Protein AF-A0A2V8X127-F1 (afdb_monomer)

Nearest PDB structures (foldseek):
  2evu-assembly1_A  TM=9.462E-01  e=5.858E-12  Methanothermobacter marburgensis str. Marburg
  4nef-assembly1_D  TM=9.512E-01  e=6.144E-12  Homo sapiens
  8oee-assembly1_D  TM=9.510E-01  e=1.382E-11  Homo sapiens
  3ne2-assembly1_B  TM=9.476E-01  e=2.449E-11  Archaeoglobus fulgidus
  3gd8-assembly1_A  TM=9.384E-01  e=4.553E-11  Homo sapiens

Radius of gyration: 16.06 Å; Cα contacts (8 Å, |Δi|>4): 347; chains: 1; bounding box: 48×32×44 Å

Foldseek 3Di:
DADLVQQLVLLLQLLLLLLQQQLVLQLVLLVCVPVPRPPLLSSLLSNLVSQLVSCLVCCVRHVSQLFLLLLVLCPVVVNDDPVSSVSSVVSSLNSLQVNLLVSCVPGDPVSCLVCLSLAWAADPPADPVVLVVLLVVLLVVLSVLSCLACPDPPNPHVNSSSSSSSVSSSVSSSPNCVGGNRQSGPSSNNNSCVNSVHD

Structure (mmCIF, N/CA/C/O backbone):
data_AF-A0A2V8X127-F1
#
_entry.id   AF-A0A2V8X127-F1
#
loop_
_atom_site.group_PDB
_atom_site.id
_atom_site.type_symbol
_atom_site.label_atom_id
_atom_site.label_alt_id
_atom_site.label_comp_id
_atom_site.label_asym_id
_atom_site.label_entity_id
_atom_site.label_seq_id
_atom_site.pdbx_PDB_ins_code
_atom_site.Cartn_x
_atom_site.Cartn_y
_atom_site.Cartn_z
_atom_site.occupancy
_atom_site.B_iso_or_equiv
_atom_site.auth_seq_id
_atom_site.auth_comp_id
_atom_site.auth_asym_id
_atom_site.auth_atom_id
_atom_site.pdbx_PDB_model_num
ATOM 1 N N . MET A 1 1 ? -25.818 1.882 9.474 1.00 75.25 1 MET A N 1
ATOM 2 C CA . MET A 1 1 ? -24.667 0.954 9.564 1.00 75.25 1 MET A CA 1
ATOM 3 C C . MET A 1 1 ? -24.540 0.225 8.240 1.00 75.25 1 MET A C 1
ATOM 5 O O . MET A 1 1 ? -25.563 -0.212 7.730 1.00 75.25 1 MET A O 1
ATOM 9 N N . TYR A 1 2 ? -23.330 0.127 7.687 1.00 93.94 2 TYR A N 1
ATOM 10 C CA . TYR A 1 2 ? -23.064 -0.619 6.453 1.00 93.94 2 TYR A CA 1
ATOM 11 C C . TYR A 1 2 ? -23.003 -2.127 6.722 1.00 93.94 2 TYR A C 1
ATOM 13 O O . TYR A 1 2 ? -22.483 -2.549 7.760 1.00 93.94 2 TYR A O 1
ATOM 21 N N . ASN A 1 3 ? -23.531 -2.931 5.800 1.00 96.56 3 ASN A N 1
ATOM 22 C CA . ASN A 1 3 ? -23.489 -4.391 5.887 1.00 96.56 3 ASN A CA 1
ATOM 23 C C . ASN A 1 3 ? -22.110 -4.948 5.481 1.00 96.56 3 ASN A C 1
ATOM 25 O O . ASN A 1 3 ? -21.271 -4.231 4.933 1.00 96.56 3 ASN A O 1
ATOM 29 N N . THR A 1 4 ? -21.867 -6.234 5.747 1.00 96.94 4 THR A N 1
ATOM 30 C CA . THR A 1 4 ? -20.580 -6.884 5.455 1.00 96.94 4 THR A CA 1
ATOM 31 C C . THR A 1 4 ? -20.202 -6.774 3.979 1.00 96.94 4 THR A C 1
ATOM 33 O O . THR A 1 4 ? -19.086 -6.374 3.675 1.00 96.94 4 THR A O 1
ATOM 36 N N . SER A 1 5 ? -21.125 -7.025 3.048 1.00 97.88 5 SER A N 1
ATOM 37 C CA . SER A 1 5 ? -20.845 -6.933 1.608 1.00 97.88 5 SER A CA 1
ATOM 38 C C . SER A 1 5 ? -20.377 -5.537 1.186 1.00 97.88 5 SER A C 1
ATOM 40 O O . SER A 1 5 ? -19.408 -5.419 0.443 1.00 97.88 5 SER A O 1
ATOM 42 N N . GLN A 1 6 ? -21.009 -4.477 1.699 1.00 98.31 6 GLN A N 1
ATOM 43 C CA . GLN A 1 6 ? -20.602 -3.093 1.431 1.00 98.31 6 GLN A CA 1
ATOM 44 C C . GLN A 1 6 ? -19.179 -2.815 1.928 1.00 98.31 6 GLN A C 1
ATOM 46 O O . GLN A 1 6 ? -18.392 -2.188 1.222 1.00 98.31 6 GLN A O 1
ATOM 51 N N . LYS A 1 7 ? -18.828 -3.323 3.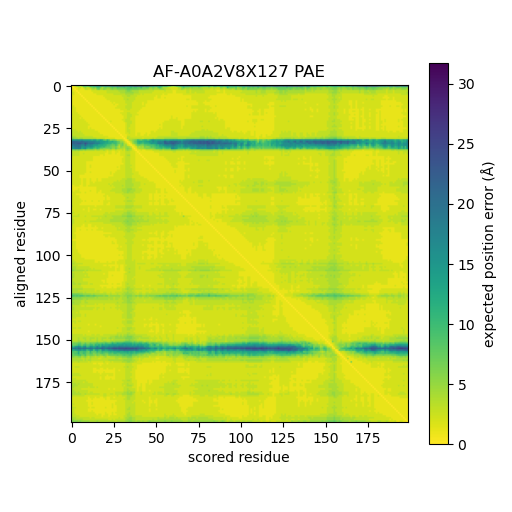115 1.00 98.44 7 LYS A N 1
ATOM 52 C CA . LYS A 1 7 ? -17.477 -3.193 3.673 1.00 98.44 7 LYS A CA 1
ATOM 53 C C . LYS A 1 7 ? -16.434 -3.924 2.829 1.00 98.44 7 LYS A C 1
ATOM 55 O O . LYS A 1 7 ? -15.389 -3.356 2.539 1.00 98.44 7 LYS A O 1
ATOM 60 N N . LEU A 1 8 ? -16.730 -5.150 2.396 1.00 98.81 8 LEU A N 1
ATOM 61 C CA . LEU A 1 8 ? -15.811 -5.942 1.574 1.00 98.81 8 LEU A CA 1
ATOM 62 C C . LEU A 1 8 ? -15.594 -5.328 0.190 1.00 98.81 8 LEU A C 1
ATOM 64 O O . LEU A 1 8 ? -14.468 -5.320 -0.294 1.00 98.81 8 LEU A O 1
ATOM 68 N N . ILE A 1 9 ? -16.636 -4.758 -0.423 1.00 98.75 9 ILE A N 1
ATOM 69 C CA . ILE A 1 9 ? -16.497 -4.014 -1.684 1.00 98.75 9 ILE A CA 1
ATOM 70 C C . ILE A 1 9 ? -15.612 -2.780 -1.483 1.00 98.75 9 ILE A C 1
ATOM 72 O O . ILE A 1 9 ? -14.749 -2.513 -2.314 1.00 98.75 9 ILE A O 1
ATOM 76 N N . ALA A 1 10 ? -15.786 -2.043 -0.383 1.00 98.69 10 ALA A N 1
ATOM 77 C CA . ALA A 1 10 ? -14.926 -0.905 -0.074 1.00 98.69 10 ALA A CA 1
ATOM 78 C C . ALA A 1 10 ? -13.457 -1.329 0.093 1.00 98.69 10 ALA A C 1
ATOM 80 O O . ALA A 1 10 ? -12.587 -0.715 -0.522 1.00 98.69 10 ALA A O 1
ATOM 81 N N . GLU A 1 11 ? -13.182 -2.402 0.843 1.00 98.81 11 GLU A N 1
ATOM 82 C CA . GLU A 1 11 ? -11.827 -2.947 1.008 1.00 98.81 11 GLU A CA 1
ATOM 83 C C . GLU A 1 11 ? -11.205 -3.403 -0.316 1.00 98.81 11 GLU A C 1
ATOM 85 O O . GLU A 1 11 ? -10.065 -3.050 -0.615 1.00 98.81 11 GLU A O 1
ATOM 90 N N . PHE A 1 12 ? -11.978 -4.115 -1.141 1.00 98.88 12 PHE A N 1
ATOM 91 C CA . PHE A 1 12 ? -11.573 -4.509 -2.488 1.00 98.88 12 PHE A CA 1
ATOM 92 C C . PHE A 1 12 ? -11.200 -3.289 -3.339 1.00 98.88 12 PHE A C 1
ATOM 94 O O . PHE A 1 12 ? -10.116 -3.261 -3.917 1.00 98.88 12 PHE A O 1
ATOM 101 N N . LEU A 1 13 ? -12.064 -2.268 -3.401 1.00 98.88 13 LEU A N 1
ATOM 102 C CA . LEU A 1 13 ? -11.852 -1.088 -4.245 1.00 98.88 13 LEU A CA 1
ATOM 103 C C . LEU A 1 13 ? -10.661 -0.246 -3.781 1.00 98.88 13 LEU A C 1
ATOM 105 O O . LEU A 1 13 ? -9.910 0.254 -4.616 1.00 98.88 13 LEU A O 1
ATOM 109 N N . GLY A 1 14 ? -10.463 -0.092 -2.471 1.00 98.81 14 GLY A N 1
ATOM 110 C CA . GLY A 1 14 ? -9.320 0.653 -1.949 1.00 98.81 14 GLY A CA 1
ATOM 111 C C . GLY A 1 14 ? -7.989 -0.049 -2.214 1.00 98.81 14 GLY A C 1
ATOM 112 O O . GLY A 1 14 ? -7.038 0.598 -2.654 1.00 98.81 14 GLY A O 1
ATOM 113 N N . THR A 1 15 ? -7.917 -1.374 -2.044 1.00 98.88 15 THR A N 1
ATOM 114 C CA . THR A 1 15 ? -6.698 -2.122 -2.388 1.00 98.88 15 THR A CA 1
ATOM 115 C C . THR A 1 15 ? -6.486 -2.223 -3.899 1.00 98.88 15 THR A C 1
ATOM 117 O O . THR A 1 15 ? -5.351 -2.109 -4.362 1.00 98.88 15 THR A O 1
ATOM 120 N N . PHE A 1 16 ? -7.558 -2.358 -4.684 1.00 98.88 16 PHE A N 1
ATOM 121 C CA . PHE A 1 16 ? -7.493 -2.275 -6.143 1.00 98.88 16 PHE A CA 1
ATOM 122 C C . PHE A 1 16 ? -6.873 -0.945 -6.582 1.00 98.88 16 PHE A C 1
ATOM 124 O O . PHE A 1 16 ? -5.929 -0.938 -7.365 1.00 98.88 16 PHE A O 1
ATOM 131 N N . ALA A 1 17 ? -7.355 0.178 -6.042 1.00 98.88 17 ALA A N 1
ATOM 132 C CA . ALA A 1 17 ? -6.840 1.505 -6.362 1.00 98.88 17 ALA A CA 1
ATOM 133 C C . ALA A 1 17 ? -5.365 1.670 -5.962 1.00 98.88 17 ALA A C 1
ATOM 135 O O . ALA A 1 17 ? -4.589 2.218 -6.743 1.00 98.88 17 ALA A O 1
ATOM 136 N N . LEU A 1 18 ? -4.960 1.159 -4.791 1.00 98.69 18 LEU A N 1
ATOM 137 C CA . LEU A 1 18 ? -3.555 1.154 -4.372 1.00 98.69 18 LEU A CA 1
ATOM 138 C C . LEU A 1 18 ? -2.658 0.493 -5.424 1.00 98.69 18 LEU A C 1
ATOM 140 O O . LEU A 1 18 ? -1.640 1.070 -5.795 1.00 98.69 18 LEU A O 1
ATOM 144 N N . ILE A 1 19 ? -3.025 -0.692 -5.914 1.00 98.88 19 ILE A N 1
ATOM 145 C CA . ILE A 1 19 ? -2.229 -1.385 -6.933 1.00 98.88 19 ILE A CA 1
ATOM 146 C C . ILE A 1 19 ? -2.328 -0.679 -8.282 1.00 98.88 19 ILE A C 1
ATOM 148 O O . ILE A 1 19 ? -1.305 -0.419 -8.908 1.00 98.88 19 ILE A O 1
ATOM 152 N N . PHE A 1 20 ? -3.538 -0.343 -8.724 1.00 98.88 20 PHE A N 1
ATOM 153 C CA . PHE A 1 20 ? -3.766 0.235 -10.043 1.00 98.88 20 PHE A CA 1
ATOM 154 C C . PHE A 1 20 ? -3.010 1.556 -10.225 1.00 98.88 20 PHE A C 1
ATOM 156 O O . PHE A 1 20 ? -2.305 1.724 -11.214 1.00 98.88 20 PHE A O 1
ATOM 163 N N . PHE A 1 21 ? -3.101 2.473 -9.259 1.00 98.75 21 PHE A N 1
ATOM 164 C CA . PHE A 1 21 ? -2.397 3.754 -9.328 1.00 98.75 21 PHE A CA 1
ATOM 165 C C . PHE A 1 21 ? -0.944 3.647 -8.865 1.00 98.75 21 PHE A C 1
ATOM 167 O O . PHE A 1 21 ? -0.059 4.217 -9.497 1.00 98.75 21 PHE A O 1
ATOM 174 N N . GLY A 1 22 ? -0.677 2.903 -7.791 1.00 98.50 22 GLY A N 1
ATOM 175 C CA . GLY A 1 22 ? 0.663 2.741 -7.240 1.00 98.50 22 GLY A CA 1
ATOM 176 C C . GLY A 1 22 ? 1.584 1.945 -8.162 1.00 98.50 22 GLY A C 1
ATOM 177 O O . GLY A 1 22 ? 2.517 2.500 -8.741 1.00 98.50 22 GLY A O 1
ATOM 178 N N . ALA A 1 23 ? 1.307 0.656 -8.350 1.00 98.38 23 ALA A N 1
ATOM 179 C CA . ALA A 1 23 ? 2.116 -0.204 -9.213 1.00 98.38 23 ALA A CA 1
ATOM 180 C C . ALA A 1 23 ? 2.021 0.211 -10.694 1.00 98.38 23 ALA A C 1
ATOM 182 O O . ALA A 1 23 ? 3.011 0.154 -11.426 1.00 98.38 23 ALA A O 1
ATOM 183 N N . GLY A 1 24 ? 0.859 0.722 -11.119 1.00 98.44 24 GLY A N 1
ATOM 184 C CA . GLY A 1 24 ? 0.700 1.314 -12.447 1.00 98.44 24 GLY A CA 1
ATOM 185 C C . GLY A 1 24 ? 1.606 2.525 -12.675 1.00 98.44 24 GLY A C 1
ATOM 186 O O . GLY A 1 24 ? 2.150 2.653 -13.768 1.00 98.44 24 GLY A O 1
ATOM 187 N N . SER A 1 25 ? 1.855 3.364 -11.658 1.00 98.00 25 SER A N 1
ATOM 188 C CA . SER A 1 25 ? 2.809 4.478 -11.785 1.00 98.00 25 SER A CA 1
ATOM 189 C C . SER A 1 25 ? 4.241 3.998 -12.023 1.00 98.00 25 SER A C 1
ATOM 191 O O . SER A 1 25 ? 4.940 4.594 -12.831 1.00 98.00 25 SER A O 1
ATOM 193 N N . ILE A 1 26 ? 4.660 2.883 -11.416 1.00 97.88 26 ILE A N 1
ATOM 194 C CA . ILE A 1 26 ? 5.984 2.287 -11.662 1.00 97.88 26 ILE A CA 1
ATOM 195 C C . ILE A 1 26 ? 6.092 1.838 -13.125 1.00 97.88 26 ILE A C 1
ATOM 197 O O . ILE A 1 26 ? 7.068 2.143 -13.807 1.00 97.88 26 ILE A O 1
ATOM 201 N N . CYS A 1 27 ? 5.061 1.161 -13.637 1.00 97.69 27 CYS A N 1
ATOM 202 C CA . CYS A 1 27 ? 5.029 0.741 -15.037 1.00 97.69 27 CYS A CA 1
ATOM 203 C C . CYS A 1 27 ? 4.986 1.941 -15.998 1.00 97.69 27 CYS A C 1
ATOM 205 O O . CYS A 1 27 ? 5.617 1.914 -17.050 1.00 97.69 27 CYS A O 1
ATOM 207 N N . ALA A 1 28 ? 4.257 3.001 -15.647 1.00 96.88 28 ALA A N 1
ATOM 208 C CA . ALA A 1 28 ? 4.180 4.215 -16.451 1.00 96.88 28 ALA A CA 1
ATOM 209 C C . ALA A 1 28 ? 5.517 4.977 -16.477 1.00 96.88 28 ALA A C 1
ATOM 211 O O . ALA A 1 28 ? 5.920 5.441 -17.539 1.00 96.88 28 ALA A O 1
ATOM 212 N N . ASP A 1 29 ? 6.227 5.062 -15.347 1.00 96.06 29 ASP A N 1
ATOM 213 C CA . ASP A 1 29 ? 7.575 5.644 -15.282 1.00 96.06 29 ASP A CA 1
ATOM 214 C C . ASP A 1 29 ? 8.551 4.855 -16.170 1.00 96.06 29 ASP A C 1
ATOM 216 O O . ASP A 1 29 ? 9.291 5.440 -16.963 1.00 96.06 29 ASP A O 1
ATOM 220 N N . GLN A 1 30 ? 8.463 3.518 -16.133 1.00 95.69 30 GLN A N 1
ATOM 221 C CA . GLN A 1 30 ? 9.243 2.634 -17.000 1.00 95.69 30 GLN A CA 1
ATOM 222 C C . GLN A 1 30 ? 8.918 2.824 -18.488 1.00 95.69 30 GLN A C 1
ATOM 224 O O . GLN A 1 30 ? 9.831 2.843 -19.312 1.00 95.69 30 GLN A O 1
ATOM 229 N N . TYR A 1 31 ? 7.640 2.981 -18.848 1.00 95.19 31 TYR A N 1
ATOM 230 C CA . TYR A 1 31 ? 7.210 3.218 -20.233 1.00 95.19 31 TYR A CA 1
ATOM 231 C C . TYR A 1 31 ? 7.806 4.503 -20.815 1.00 95.19 31 TYR A C 1
ATOM 233 O O . TYR A 1 31 ? 8.097 4.578 -22.007 1.00 95.19 31 TYR A O 1
ATOM 241 N N . LEU A 1 32 ? 8.013 5.521 -19.977 1.00 93.44 32 LEU A N 1
ATOM 242 C CA . LEU A 1 32 ? 8.631 6.772 -20.401 1.00 93.44 32 LEU A CA 1
ATOM 243 C C . LEU A 1 32 ? 10.137 6.630 -20.671 1.00 93.44 32 LEU A C 1
ATOM 245 O O . LEU A 1 32 ? 10.720 7.550 -21.237 1.00 93.44 32 LEU A O 1
ATOM 249 N N . HIS A 1 33 ? 10.782 5.512 -20.310 1.00 80.06 33 HIS A N 1
ATOM 250 C CA . HIS A 1 33 ? 12.199 5.225 -20.589 1.00 80.06 33 HIS A CA 1
ATOM 251 C C . HIS A 1 33 ? 13.161 6.381 -20.231 1.00 80.06 33 HIS A C 1
ATOM 253 O O . HIS A 1 33 ? 14.132 6.648 -20.938 1.00 80.06 33 HIS A O 1
ATOM 259 N N . GLY A 1 34 ? 12.883 7.113 -19.147 1.00 69.00 34 GLY A N 1
ATOM 260 C CA . GLY A 1 34 ? 13.684 8.270 -18.729 1.00 69.00 34 GLY A CA 1
ATOM 261 C C . GLY A 1 34 ? 13.461 9.554 -19.544 1.00 69.00 34 GLY A C 1
ATOM 262 O O . GLY A 1 34 ? 14.030 10.592 -19.205 1.00 69.00 34 GLY A O 1
ATOM 263 N N . ALA A 1 35 ? 12.595 9.542 -20.561 1.00 77.25 35 ALA A N 1
ATOM 264 C CA . ALA A 1 35 ? 12.157 10.732 -21.287 1.00 77.25 35 ALA A CA 1
ATOM 265 C C . ALA A 1 35 ? 11.123 11.527 -20.465 1.00 77.25 35 ALA A C 1
ATOM 267 O O . ALA A 1 35 ? 9.939 11.574 -20.789 1.00 77.25 35 ALA A O 1
ATOM 268 N N . GLY A 1 36 ? 11.575 12.152 -19.373 1.00 74.50 36 GLY A N 1
ATOM 269 C CA . GLY A 1 36 ? 10.715 12.966 -18.504 1.00 74.50 36 GLY A CA 1
ATOM 270 C C . GLY A 1 36 ? 9.853 12.156 -17.532 1.00 74.50 36 GLY A C 1
ATOM 271 O O . GLY A 1 36 ? 8.735 12.565 -17.226 1.00 74.50 36 GLY A O 1
ATOM 272 N N . GLY A 1 37 ? 10.370 11.017 -17.057 1.00 81.38 37 GLY A N 1
ATOM 273 C CA . GLY A 1 37 ? 9.763 10.248 -15.968 1.00 81.38 37 GLY A CA 1
ATOM 274 C C . GLY A 1 37 ? 9.611 11.068 -14.683 1.00 81.38 37 GLY A C 1
ATOM 275 O O . GLY A 1 37 ? 10.221 12.124 -14.500 1.00 81.38 37 GLY A O 1
ATOM 276 N N . PHE A 1 38 ? 8.779 10.574 -13.779 1.00 87.44 38 PHE A N 1
ATOM 277 C CA . PHE A 1 38 ? 8.462 11.215 -12.504 1.00 87.44 38 PHE A CA 1
ATOM 278 C C . PHE A 1 38 ? 9.241 10.610 -11.323 1.00 87.44 38 PHE A C 1
ATOM 280 O O . PHE A 1 38 ? 9.263 11.201 -10.236 1.00 87.44 38 PHE A O 1
ATOM 287 N N . GLY A 1 39 ? 9.927 9.482 -11.539 1.00 93.69 39 GLY A N 1
ATOM 288 C CA . GLY A 1 39 ? 10.876 8.876 -10.608 1.00 93.69 39 GLY A CA 1
ATOM 289 C C . GLY A 1 39 ? 10.278 8.522 -9.243 1.00 93.69 39 GLY A C 1
ATOM 290 O O . GLY A 1 39 ? 9.060 8.459 -9.054 1.00 93.69 39 GLY A O 1
ATOM 291 N N . LEU A 1 40 ? 11.153 8.317 -8.251 1.00 96.31 40 LEU A N 1
ATOM 292 C CA . LEU A 1 40 ? 10.749 7.862 -6.914 1.00 96.31 40 LEU A CA 1
ATOM 293 C C . LEU A 1 40 ? 9.725 8.794 -6.246 1.00 96.31 40 LEU A C 1
ATOM 295 O O . LEU A 1 40 ? 8.801 8.315 -5.594 1.00 96.31 40 LEU A O 1
ATOM 299 N N . LEU A 1 41 ? 9.860 10.113 -6.423 1.00 97.06 41 LEU A N 1
ATOM 300 C CA . LEU A 1 41 ? 8.932 11.081 -5.836 1.00 97.06 41 LEU A CA 1
ATOM 301 C C . LEU A 1 41 ? 7.518 10.923 -6.402 1.00 97.06 41 LEU A C 1
ATOM 303 O O . LEU A 1 41 ? 6.557 10.876 -5.634 1.00 97.06 41 LEU A O 1
ATOM 307 N N . GLY A 1 42 ? 7.379 10.815 -7.726 1.00 97.38 42 GLY A N 1
ATOM 308 C CA . GLY A 1 42 ? 6.075 10.609 -8.350 1.00 97.38 42 GLY A CA 1
ATOM 309 C C . GLY A 1 42 ? 5.457 9.263 -7.992 1.00 97.38 42 GLY A C 1
ATOM 310 O O . GLY A 1 42 ? 4.272 9.212 -7.671 1.00 97.38 42 GLY A O 1
ATOM 311 N N . ILE A 1 43 ? 6.262 8.197 -7.957 1.00 98.00 43 ILE A N 1
ATOM 312 C CA . ILE A 1 43 ? 5.817 6.857 -7.545 1.00 98.00 43 ILE A CA 1
ATOM 313 C C . ILE A 1 43 ? 5.316 6.873 -6.094 1.00 98.00 43 ILE A C 1
ATOM 315 O O . ILE A 1 43 ? 4.240 6.344 -5.798 1.00 98.00 43 ILE A O 1
ATOM 319 N N . ALA A 1 44 ? 6.062 7.506 -5.185 1.00 98.56 44 ALA A N 1
ATOM 320 C CA . ALA A 1 44 ? 5.675 7.632 -3.784 1.00 98.56 44 ALA A CA 1
ATOM 321 C C . ALA A 1 44 ? 4.373 8.431 -3.627 1.00 98.56 44 ALA A C 1
ATOM 323 O O . ALA A 1 44 ? 3.472 8.016 -2.894 1.00 98.56 44 ALA A O 1
ATOM 324 N N . LEU A 1 45 ? 4.242 9.550 -4.349 1.00 98.50 45 LEU A N 1
ATOM 325 C CA . LEU A 1 45 ? 3.025 10.359 -4.356 1.00 98.50 45 LEU A CA 1
ATOM 326 C C . LEU A 1 45 ? 1.830 9.595 -4.929 1.00 98.50 45 LEU A C 1
ATOM 328 O O . LEU A 1 45 ? 0.750 9.682 -4.355 1.00 98.50 45 LEU A O 1
ATOM 332 N N . ALA A 1 46 ? 1.998 8.820 -6.002 1.00 98.50 46 ALA A N 1
ATOM 333 C CA . ALA A 1 46 ? 0.915 8.037 -6.594 1.00 98.50 46 ALA A CA 1
ATOM 334 C C . ALA A 1 46 ? 0.324 7.029 -5.594 1.00 98.50 46 ALA A C 1
ATOM 336 O O . ALA A 1 46 ? -0.893 6.975 -5.418 1.00 98.50 46 ALA A O 1
ATOM 337 N N . HIS A 1 47 ? 1.175 6.291 -4.875 1.00 98.69 47 HIS A N 1
ATOM 338 C CA . HIS A 1 47 ? 0.732 5.352 -3.840 1.00 98.69 47 HIS A CA 1
ATOM 339 C C . HIS A 1 47 ? 0.058 6.063 -2.660 1.00 98.69 47 HIS A C 1
ATOM 341 O O . HIS A 1 47 ? -1.018 5.656 -2.213 1.00 98.69 47 HIS A O 1
ATOM 347 N N . GLY A 1 48 ? 0.679 7.133 -2.155 1.00 98.56 48 GLY A N 1
ATOM 348 C CA . GLY A 1 48 ? 0.151 7.870 -1.014 1.00 98.56 48 GLY A CA 1
ATOM 349 C C . GLY A 1 48 ? -1.169 8.572 -1.317 1.00 98.56 48 GLY A C 1
ATOM 350 O O . GLY A 1 48 ? -2.110 8.478 -0.531 1.00 98.56 48 GLY A O 1
ATOM 351 N N . LEU A 1 49 ? -1.287 9.223 -2.478 1.00 98.56 49 LEU A N 1
ATOM 352 C CA . LEU A 1 49 ? -2.525 9.868 -2.915 1.00 98.56 49 LEU A CA 1
ATOM 353 C C . LEU A 1 49 ? -3.632 8.847 -3.175 1.00 98.56 49 LEU A C 1
ATOM 355 O O . LEU A 1 49 ? -4.763 9.096 -2.766 1.00 98.56 49 LEU A O 1
ATOM 359 N N . ALA A 1 50 ? -3.324 7.692 -3.776 1.00 98.62 50 ALA A N 1
ATOM 360 C CA . ALA A 1 50 ? -4.309 6.629 -3.969 1.00 98.62 50 ALA A CA 1
ATOM 361 C C . ALA A 1 50 ? -4.930 6.199 -2.634 1.00 98.62 50 ALA A C 1
ATOM 363 O O . ALA A 1 50 ? -6.152 6.187 -2.496 1.00 98.62 50 ALA A O 1
ATOM 364 N N . ILE A 1 51 ? -4.109 5.929 -1.615 1.00 98.50 51 ILE A N 1
ATOM 365 C CA . ILE A 1 51 ? -4.623 5.572 -0.288 1.00 98.50 51 ILE A CA 1
ATOM 366 C C . ILE A 1 51 ? -5.331 6.743 0.376 1.00 98.50 51 ILE A C 1
ATOM 368 O O . ILE A 1 51 ? -6.424 6.557 0.906 1.00 98.50 51 ILE A O 1
ATOM 372 N N . GLY A 1 52 ? -4.762 7.947 0.326 1.00 98.06 52 GLY A N 1
ATOM 373 C CA . GLY A 1 52 ? -5.369 9.103 0.972 1.00 98.06 52 GLY A CA 1
ATOM 374 C C . GLY A 1 52 ? -6.765 9.403 0.435 1.00 98.06 52 GLY A C 1
ATOM 375 O O . GLY A 1 52 ? -7.708 9.543 1.215 1.00 98.06 52 GLY A O 1
ATOM 376 N N . ILE A 1 53 ? -6.918 9.391 -0.890 1.00 98.31 53 ILE A N 1
ATOM 377 C CA . ILE A 1 53 ? -8.203 9.575 -1.569 1.00 98.31 53 ILE A CA 1
ATOM 378 C C . ILE A 1 53 ? -9.162 8.436 -1.220 1.00 98.31 53 ILE A C 1
ATOM 380 O O . ILE A 1 53 ? -10.305 8.702 -0.850 1.00 98.31 53 ILE A O 1
ATOM 384 N N . MET A 1 54 ? -8.721 7.176 -1.287 1.00 98.38 54 MET A N 1
ATOM 385 C CA . MET A 1 54 ? -9.610 6.040 -1.030 1.00 98.38 54 MET A CA 1
ATOM 386 C C . MET A 1 54 ? -10.047 5.939 0.430 1.00 98.38 54 MET A C 1
ATOM 388 O O . MET A 1 54 ? -11.190 5.567 0.690 1.00 98.38 54 MET A O 1
ATOM 392 N N . VAL A 1 55 ? -9.196 6.303 1.391 1.00 97.62 55 VAL A N 1
ATOM 393 C CA . VAL A 1 55 ? -9.584 6.357 2.808 1.00 97.62 55 VAL A CA 1
ATOM 394 C C . VAL A 1 55 ? -10.584 7.489 3.030 1.00 97.62 55 VAL A C 1
ATOM 396 O O . VAL A 1 55 ? -11.605 7.274 3.681 1.00 97.62 55 VAL A O 1
ATOM 399 N N . SER A 1 56 ? -10.366 8.663 2.434 1.00 95.88 56 SER A N 1
ATOM 400 C CA . SER A 1 56 ? -11.334 9.764 2.489 1.00 95.88 56 SER A CA 1
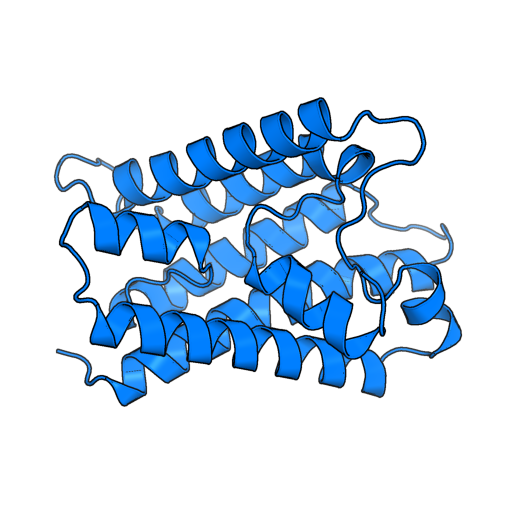ATOM 401 C C . SER A 1 56 ? -12.673 9.411 1.828 1.00 95.88 56 SER A C 1
ATOM 403 O O . SER A 1 56 ? -13.724 9.793 2.340 1.00 95.88 56 SER A O 1
ATOM 405 N N . ALA A 1 57 ? -12.658 8.653 0.729 1.00 96.25 57 ALA A N 1
ATOM 406 C CA . ALA A 1 57 ? -13.862 8.267 -0.001 1.00 96.25 57 ALA A CA 1
ATOM 407 C C . ALA A 1 57 ? -14.630 7.120 0.675 1.00 96.25 57 ALA A C 1
ATOM 409 O O . ALA A 1 57 ? -15.847 7.191 0.817 1.00 96.25 57 ALA A O 1
ATOM 410 N N . MET A 1 58 ? -13.933 6.069 1.113 1.00 96.75 58 MET A N 1
ATOM 411 C CA . MET A 1 58 ? -14.542 4.786 1.491 1.00 96.75 58 MET A CA 1
ATOM 412 C C . MET A 1 58 ? -14.294 4.391 2.953 1.00 96.75 58 MET A C 1
ATOM 414 O O . MET A 1 58 ? -14.914 3.451 3.449 1.00 96.75 58 MET A O 1
ATOM 418 N N . GLY A 1 59 ? -13.442 5.116 3.684 1.00 95.06 59 GLY A N 1
ATOM 419 C CA . GLY A 1 59 ? -13.107 4.806 5.078 1.00 95.06 59 GLY A CA 1
ATOM 420 C C . GLY A 1 59 ? -14.316 4.832 6.014 1.00 95.06 59 GLY A C 1
ATOM 421 O O . GLY A 1 59 ? -14.410 4.023 6.931 1.00 95.06 59 GLY A O 1
ATOM 422 N N . HIS A 1 60 ? -15.309 5.677 5.734 1.00 94.56 60 HIS A N 1
ATOM 423 C CA . HIS A 1 60 ? -16.563 5.714 6.490 1.00 94.56 60 HIS A CA 1
ATOM 424 C C . HIS A 1 60 ? -17.454 4.466 6.281 1.00 94.56 60 HIS A C 1
ATOM 426 O O . HIS A 1 60 ? -18.402 4.265 7.041 1.00 94.56 60 HIS A O 1
ATOM 432 N N . ILE A 1 61 ? -17.161 3.632 5.271 1.00 97.56 61 ILE A N 1
ATOM 433 C CA . ILE A 1 61 ? -17.881 2.388 4.961 1.00 97.56 61 ILE A CA 1
ATOM 434 C C . ILE A 1 61 ? -17.252 1.202 5.699 1.00 97.56 61 ILE A C 1
ATOM 436 O O . ILE A 1 61 ? -17.937 0.542 6.484 1.00 97.56 61 ILE A O 1
ATOM 440 N N . SER A 1 62 ? -15.961 0.933 5.460 1.00 97.25 62 SER A N 1
ATOM 441 C CA . SER A 1 62 ? -15.248 -0.252 5.974 1.00 97.25 62 SER A CA 1
ATOM 442 C C . SER A 1 62 ? -14.256 0.023 7.106 1.00 97.25 62 SER A C 1
ATOM 444 O O . SER A 1 62 ? -13.785 -0.921 7.733 1.00 97.25 62 SER A O 1
ATOM 446 N N . GLY A 1 63 ? -13.919 1.280 7.378 1.00 95.44 63 GLY A N 1
ATOM 447 C CA . GLY A 1 63 ? -12.720 1.652 8.138 1.00 95.44 63 GLY A CA 1
ATOM 448 C C . GLY A 1 63 ? -11.502 1.912 7.245 1.00 95.44 63 GLY A C 1
ATOM 449 O O . GLY A 1 63 ? -10.530 2.490 7.718 1.00 95.44 63 GLY A O 1
ATOM 450 N N . GLY A 1 64 ? -11.572 1.550 5.958 1.00 97.31 64 GLY A N 1
ATOM 451 C CA . GLY A 1 64 ? -10.568 1.874 4.945 1.00 97.31 64 GLY A CA 1
ATOM 452 C C . GLY A 1 64 ? -9.192 1.287 5.240 1.00 97.31 64 GLY A C 1
ATOM 453 O O . GLY A 1 64 ? -8.205 2.017 5.221 1.00 97.31 64 GLY A O 1
ATOM 454 N N . HIS A 1 65 ? -9.120 -0.007 5.567 1.00 98.56 65 HIS A N 1
ATOM 455 C CA . HIS A 1 65 ? -7.846 -0.619 5.941 1.00 98.56 65 HIS A CA 1
ATOM 456 C C . HIS A 1 65 ? -6.945 -0.780 4.719 1.00 98.56 65 HIS A C 1
ATOM 458 O O . HIS A 1 65 ? -5.770 -0.424 4.777 1.00 98.56 65 HIS A O 1
ATOM 464 N N . PHE A 1 66 ? -7.490 -1.352 3.640 1.00 98.75 66 PHE A N 1
ATOM 465 C CA . PHE A 1 66 ? -6.849 -1.594 2.337 1.00 98.75 66 PHE A CA 1
ATOM 466 C C . PHE A 1 66 ? -5.496 -2.319 2.403 1.00 98.75 66 PHE A C 1
ATOM 468 O O . PHE A 1 66 ? -4.743 -2.364 1.425 1.00 98.75 66 PHE A O 1
ATOM 475 N N . ASN A 1 67 ? -5.180 -2.879 3.568 1.00 98.81 67 ASN A N 1
ATOM 476 C CA . ASN A 1 67 ? -3.872 -3.361 3.956 1.00 98.81 67 ASN A CA 1
ATOM 477 C C . ASN A 1 67 ? -4.041 -4.451 5.028 1.00 98.81 67 ASN A C 1
ATOM 479 O O . ASN A 1 67 ? -4.564 -4.171 6.120 1.00 98.81 67 ASN A O 1
ATOM 483 N N . PRO A 1 68 ? -3.555 -5.679 4.772 1.00 98.81 68 PRO A N 1
ATOM 484 C CA . PRO A 1 68 ? -3.583 -6.744 5.760 1.00 98.81 68 PRO A CA 1
ATOM 485 C C . PRO A 1 68 ? -2.865 -6.401 7.071 1.00 98.81 68 PRO A C 1
ATOM 487 O O . PRO A 1 68 ? -3.350 -6.789 8.136 1.00 98.81 68 PRO A O 1
ATOM 490 N N . ALA A 1 69 ? -1.777 -5.622 7.019 1.00 98.62 69 ALA A N 1
ATOM 491 C CA . ALA A 1 69 ? -1.031 -5.178 8.196 1.00 98.62 69 ALA A CA 1
ATOM 492 C C . ALA A 1 69 ? -1.821 -4.168 9.048 1.00 98.62 69 ALA A C 1
ATOM 494 O O . ALA A 1 69 ? -1.830 -4.252 10.273 1.00 98.62 69 ALA A O 1
ATOM 495 N N . VAL A 1 70 ? -2.566 -3.253 8.421 1.00 98.69 70 VAL A N 1
ATOM 496 C CA . VAL A 1 70 ? -3.483 -2.361 9.155 1.00 98.69 70 VAL A CA 1
ATOM 497 C C . VAL A 1 70 ? -4.620 -3.175 9.771 1.00 98.69 70 VAL A C 1
ATOM 499 O O . VAL A 1 70 ? -4.946 -3.002 10.944 1.00 98.69 70 VAL A O 1
ATOM 502 N N . THR A 1 71 ? -5.166 -4.132 9.018 1.00 98.75 71 THR A N 1
ATOM 503 C CA . THR A 1 71 ? -6.254 -5.006 9.483 1.00 98.75 71 THR A CA 1
ATOM 504 C C . THR A 1 71 ? -5.850 -5.824 10.709 1.00 98.75 71 THR A C 1
ATOM 506 O O . THR A 1 71 ? -6.641 -5.927 11.650 1.00 98.75 71 THR A O 1
ATOM 509 N N . ILE A 1 72 ? -4.608 -6.326 10.769 1.00 98.38 72 ILE A N 1
ATOM 510 C CA . ILE A 1 72 ? -4.120 -7.014 11.971 1.00 98.38 72 ILE A CA 1
ATOM 511 C C . ILE A 1 72 ? -4.088 -6.080 13.186 1.00 98.38 72 ILE A C 1
ATOM 513 O O . ILE A 1 72 ? -4.446 -6.508 14.279 1.00 98.38 72 ILE A O 1
ATOM 517 N N . GLY A 1 73 ? -3.762 -4.794 13.000 1.00 98.12 73 GLY A N 1
ATOM 518 C CA . GLY A 1 73 ? -3.759 -3.786 14.061 1.00 98.12 73 GLY A CA 1
ATOM 519 C C . GLY A 1 73 ? -5.140 -3.620 14.698 1.00 98.12 73 GLY A C 1
ATOM 520 O O . GLY A 1 73 ? -5.279 -3.598 15.924 1.00 98.12 73 GLY A O 1
ATOM 521 N N . PHE A 1 74 ? -6.193 -3.579 13.879 1.00 98.44 74 PHE A N 1
ATOM 522 C CA . PHE A 1 74 ? -7.577 -3.536 14.365 1.00 98.44 74 PHE A CA 1
ATOM 523 C C . PHE A 1 74 ? -7.992 -4.834 15.062 1.00 98.44 74 PHE A C 1
ATOM 525 O O . PHE A 1 74 ? -8.711 -4.791 16.061 1.00 98.44 74 PHE A O 1
ATOM 532 N N . TRP A 1 75 ? -7.521 -5.982 14.578 1.00 98.56 75 TRP A N 1
ATOM 533 C CA . TRP A 1 75 ? -7.807 -7.273 15.197 1.00 98.56 75 TRP A CA 1
ATOM 534 C C . TRP A 1 75 ? -7.163 -7.410 16.585 1.00 98.56 75 TRP A C 1
ATOM 536 O O . TRP A 1 75 ? -7.861 -7.699 17.557 1.00 98.56 75 TRP A O 1
ATOM 546 N N . VAL A 1 76 ? -5.864 -7.113 16.728 1.00 98.25 76 VAL A N 1
ATOM 547 C CA . VAL A 1 76 ? -5.156 -7.226 18.023 1.00 98.25 76 VAL A CA 1
ATOM 548 C C . VAL A 1 76 ? -5.654 -6.217 19.060 1.00 98.25 76 VAL A C 1
ATOM 550 O O . VAL A 1 76 ? -5.626 -6.488 20.258 1.00 98.25 76 VAL A O 1
ATOM 553 N N . THR A 1 77 ? -6.181 -5.076 18.607 1.00 97.62 77 THR A N 1
ATOM 554 C CA . THR A 1 77 ? -6.830 -4.077 19.472 1.00 97.62 77 THR A CA 1
ATOM 555 C C . THR A 1 77 ? -8.321 -4.346 19.701 1.00 97.62 77 THR A C 1
ATOM 557 O O . THR A 1 77 ? -8.999 -3.525 20.317 1.00 97.62 77 THR A O 1
ATOM 560 N N . LYS A 1 78 ? -8.839 -5.502 19.252 1.00 97.25 78 LYS A N 1
ATOM 561 C CA . LYS A 1 78 ? -10.234 -5.958 19.417 1.00 97.25 78 LYS A CA 1
ATOM 562 C C . LYS A 1 78 ? -11.283 -5.025 18.797 1.00 97.25 78 LYS A C 1
ATOM 564 O O . LYS A 1 78 ? -12.432 -5.001 19.230 1.00 97.25 78 LYS A O 1
ATOM 569 N N . ARG A 1 79 ? -10.897 -4.266 17.769 1.00 96.25 79 ARG A N 1
ATOM 570 C CA . ARG A 1 79 ? -11.778 -3.371 16.997 1.00 96.25 79 ARG A CA 1
ATOM 571 C C . ARG A 1 79 ? -12.404 -4.055 15.782 1.00 96.25 79 ARG A C 1
ATOM 573 O O . ARG A 1 79 ? -13.378 -3.544 15.240 1.00 96.25 79 ARG A O 1
ATOM 580 N N . LEU A 1 80 ? -11.866 -5.206 15.380 1.00 97.25 80 LEU A N 1
ATOM 581 C CA . LEU A 1 80 ? -12.402 -6.073 14.332 1.00 97.25 80 LEU A CA 1
ATOM 582 C C . LEU A 1 80 ? -12.403 -7.523 14.834 1.00 97.25 80 LEU A C 1
ATOM 584 O O . LEU A 1 80 ? -11.429 -7.966 15.443 1.00 97.25 80 LEU A O 1
ATOM 588 N N . ASN A 1 81 ? -13.497 -8.259 14.622 1.00 97.56 81 ASN A N 1
ATOM 589 C CA . ASN A 1 81 ? -13.558 -9.674 14.998 1.00 97.56 81 ASN A CA 1
ATOM 590 C C . ASN A 1 81 ? -12.797 -10.546 13.983 1.00 97.56 81 ASN A C 1
ATOM 592 O O . ASN A 1 81 ? -12.544 -10.131 12.856 1.00 97.56 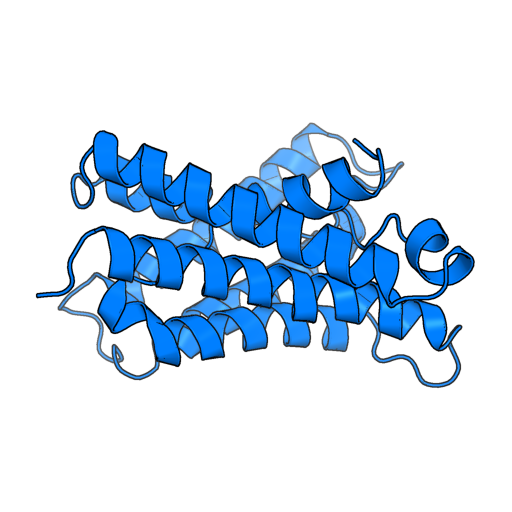81 ASN A O 1
ATOM 596 N N . THR A 1 82 ? -12.458 -11.776 14.373 1.00 98.31 82 THR A N 1
ATOM 597 C CA . THR A 1 82 ? -11.650 -12.693 13.552 1.00 98.31 82 THR A CA 1
ATOM 598 C C . THR A 1 82 ? -12.270 -13.008 12.188 1.00 98.31 82 THR A C 1
ATOM 600 O O . THR A 1 82 ? -11.539 -13.116 11.207 1.00 98.31 82 THR A O 1
ATOM 603 N N . VAL A 1 83 ? -13.597 -13.145 12.104 1.00 98.25 83 VAL A N 1
ATOM 604 C CA . VAL A 1 83 ? -14.273 -13.454 10.834 1.00 98.25 83 VAL A CA 1
ATOM 605 C C . VAL A 1 83 ? -14.149 -12.271 9.877 1.00 98.25 83 VAL A C 1
ATOM 607 O O . VAL A 1 83 ? -13.704 -12.450 8.746 1.00 98.25 83 VAL A O 1
ATOM 610 N N . ASP A 1 84 ? -14.451 -11.060 10.344 1.00 97.88 84 ASP A N 1
ATOM 611 C CA . ASP A 1 84 ? -14.315 -9.848 9.535 1.00 97.88 84 ASP A CA 1
ATOM 612 C C . ASP A 1 84 ? -12.856 -9.602 9.121 1.00 97.88 84 ASP A C 1
ATOM 614 O O . ASP A 1 84 ? -12.613 -9.220 7.980 1.00 97.88 84 ASP A O 1
ATOM 618 N N . THR A 1 85 ? -11.876 -9.890 9.987 1.00 98.62 85 THR A N 1
ATOM 619 C CA . THR A 1 85 ? -10.441 -9.822 9.650 1.00 98.62 85 THR A CA 1
ATOM 620 C C . THR A 1 85 ? -10.093 -10.705 8.453 1.00 98.62 85 THR A C 1
ATOM 622 O O . THR A 1 85 ? -9.458 -10.238 7.508 1.00 98.62 85 THR A O 1
ATOM 625 N N . ILE A 1 86 ? -10.530 -11.968 8.465 1.00 98.69 86 ILE A N 1
ATOM 626 C CA . ILE A 1 86 ? -10.265 -12.913 7.371 1.00 98.69 86 ILE A CA 1
ATOM 627 C C . ILE A 1 86 ? -10.957 -12.452 6.085 1.00 98.69 86 ILE A C 1
ATOM 629 O O . ILE A 1 86 ? -10.355 -12.491 5.012 1.00 98.69 86 ILE A O 1
ATOM 633 N N . LEU A 1 87 ? -12.203 -11.979 6.183 1.00 98.69 87 LEU A N 1
ATOM 634 C CA . LEU A 1 87 ? -12.939 -11.476 5.025 1.00 98.69 87 LEU A CA 1
ATOM 635 C C . LEU A 1 87 ? -12.284 -10.217 4.435 1.00 98.69 87 LEU A C 1
ATOM 637 O O . LEU A 1 87 ? -12.204 -10.094 3.214 1.00 98.69 87 LEU A O 1
ATOM 641 N N . TYR A 1 88 ? -11.771 -9.314 5.275 1.00 98.81 88 TYR A N 1
ATOM 642 C CA . TYR A 1 88 ? -11.033 -8.128 4.833 1.00 98.81 88 TYR A CA 1
ATOM 643 C C . TYR A 1 88 ? -9.755 -8.521 4.099 1.00 98.81 88 TYR A C 1
ATOM 645 O O . TYR A 1 88 ? -9.519 -8.026 3.001 1.00 98.81 88 TYR A O 1
ATOM 653 N N . TRP A 1 89 ? -8.969 -9.455 4.642 1.00 98.88 89 TRP A N 1
ATOM 654 C CA . TRP A 1 89 ? -7.785 -9.967 3.948 1.00 98.88 89 TRP A CA 1
ATOM 655 C C . TRP A 1 89 ? -8.134 -10.583 2.595 1.00 98.88 89 TRP A C 1
ATOM 657 O O . TRP A 1 89 ? -7.478 -10.271 1.605 1.00 98.88 89 TRP A O 1
ATOM 667 N N . ALA A 1 90 ? -9.190 -11.396 2.520 1.00 98.88 90 ALA A N 1
ATOM 668 C CA . ALA A 1 90 ? -9.639 -11.963 1.253 1.00 98.88 90 ALA A CA 1
ATOM 669 C C . ALA A 1 90 ? -10.020 -10.866 0.243 1.00 98.88 90 ALA A C 1
ATOM 671 O O . ALA A 1 90 ? -9.552 -10.894 -0.893 1.00 98.88 90 ALA A O 1
ATOM 672 N N . ALA A 1 91 ? -10.807 -9.867 0.656 1.00 98.88 91 ALA A N 1
ATOM 673 C CA . ALA A 1 91 ? -11.206 -8.756 -0.209 1.00 98.88 91 ALA A CA 1
ATOM 674 C C . ALA A 1 91 ? -10.006 -7.924 -0.694 1.00 98.88 91 ALA A C 1
ATOM 676 O O . ALA A 1 91 ? -9.920 -7.604 -1.879 1.00 98.88 91 ALA A O 1
ATOM 677 N N . GLN A 1 92 ? -9.060 -7.622 0.198 1.00 98.94 92 GLN A N 1
ATOM 678 C CA . GLN A 1 92 ? -7.841 -6.870 -0.112 1.00 98.94 92 GLN A CA 1
ATOM 679 C C . GLN A 1 92 ? -6.954 -7.634 -1.101 1.00 98.94 92 GLN A C 1
ATOM 681 O O . GLN A 1 92 ? -6.535 -7.078 -2.114 1.00 98.94 92 GLN A O 1
ATOM 686 N N . LEU A 1 93 ? -6.701 -8.924 -0.854 1.00 98.94 93 LEU A N 1
ATOM 687 C CA . LEU A 1 93 ? -5.896 -9.761 -1.746 1.00 98.94 93 LEU A CA 1
ATOM 688 C C . LEU A 1 93 ? -6.557 -9.899 -3.121 1.00 98.94 93 LEU A C 1
ATOM 690 O O . LEU A 1 93 ? -5.891 -9.710 -4.134 1.00 98.94 93 LEU A O 1
ATOM 694 N N . VAL A 1 94 ? -7.868 -10.148 -3.178 1.00 98.88 94 VAL A N 1
ATOM 695 C CA . VAL A 1 94 ? -8.606 -10.229 -4.450 1.00 98.88 94 VAL A CA 1
ATOM 696 C C . VAL A 1 94 ? -8.584 -8.888 -5.195 1.00 98.88 94 VAL A C 1
ATOM 698 O O . VAL A 1 94 ? -8.395 -8.880 -6.410 1.00 98.88 94 VAL A O 1
ATOM 701 N N . GLY A 1 95 ? -8.695 -7.758 -4.489 1.00 98.94 95 GLY A N 1
ATOM 702 C CA . GLY A 1 95 ? -8.545 -6.416 -5.066 1.00 98.94 95 GLY A CA 1
ATOM 703 C C . GLY A 1 95 ? -7.162 -6.179 -5.662 1.00 98.94 95 GLY A C 1
ATOM 704 O O . GLY A 1 95 ? -7.049 -5.710 -6.796 1.00 98.94 95 GLY A O 1
ATOM 705 N N . ALA A 1 96 ? -6.112 -6.572 -4.937 1.00 98.94 96 ALA A N 1
ATOM 706 C CA . ALA A 1 96 ? -4.738 -6.454 -5.407 1.00 98.94 96 ALA A CA 1
ATOM 707 C C . ALA A 1 96 ? -4.472 -7.306 -6.656 1.00 98.94 96 ALA A C 1
ATOM 709 O O . ALA A 1 96 ? -3.877 -6.826 -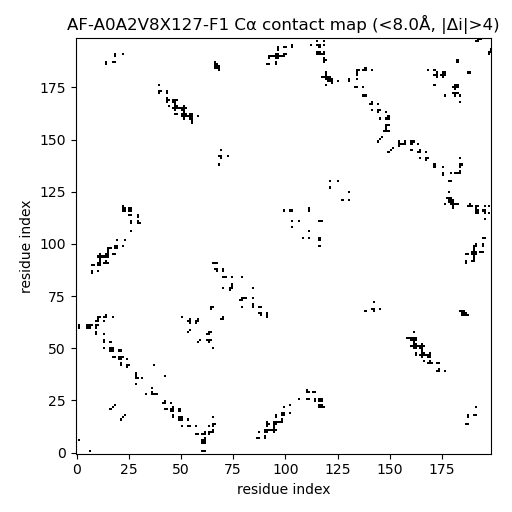7.620 1.00 98.94 96 ALA A O 1
ATOM 710 N N . ILE A 1 97 ? -4.947 -8.556 -6.655 1.00 98.94 97 ILE A N 1
ATOM 711 C CA . ILE A 1 97 ? -4.834 -9.483 -7.788 1.00 98.94 97 ILE A CA 1
ATOM 712 C C . ILE A 1 97 ? -5.570 -8.923 -9.007 1.00 98.94 97 ILE A C 1
ATOM 714 O O . ILE A 1 97 ? -4.998 -8.861 -10.093 1.00 98.94 97 ILE A O 1
ATOM 718 N N . ALA A 1 98 ? -6.820 -8.483 -8.837 1.00 98.94 98 ALA A N 1
ATOM 719 C CA . ALA A 1 98 ? -7.629 -7.953 -9.931 1.00 98.94 98 ALA A CA 1
ATOM 720 C C . ALA A 1 98 ? -6.966 -6.736 -10.596 1.00 98.94 98 ALA A C 1
ATOM 722 O O . ALA A 1 98 ? -6.892 -6.673 -11.823 1.00 98.94 98 ALA A O 1
ATOM 723 N N . ALA A 1 99 ? -6.434 -5.805 -9.802 1.00 98.94 99 ALA A N 1
ATOM 724 C CA . ALA A 1 99 ? -5.701 -4.654 -10.320 1.00 98.94 99 ALA A CA 1
ATOM 725 C C . ALA A 1 99 ? -4.405 -5.061 -11.035 1.00 98.94 99 ALA A C 1
ATOM 727 O O . ALA A 1 99 ? -4.139 -4.570 -12.128 1.00 98.94 99 ALA A O 1
ATOM 728 N N . ALA A 1 100 ? -3.621 -5.981 -10.465 1.00 98.88 100 ALA A N 1
ATOM 729 C CA . ALA A 1 100 ? -2.367 -6.431 -11.066 1.00 98.88 100 ALA A CA 1
ATOM 730 C C . ALA A 1 100 ? -2.584 -7.149 -12.411 1.00 98.88 100 ALA A C 1
ATOM 732 O O . ALA A 1 100 ? -1.888 -6.857 -13.381 1.00 98.88 100 ALA A O 1
ATOM 733 N N . PHE A 1 101 ? -3.581 -8.037 -12.513 1.00 98.88 101 PHE A N 1
ATOM 734 C CA . PHE A 1 101 ? -3.928 -8.682 -13.786 1.00 98.88 101 PHE A CA 1
ATOM 735 C C . PHE A 1 101 ? -4.509 -7.701 -14.804 1.00 98.88 101 PHE A C 1
ATOM 737 O O . PHE A 1 101 ? -4.233 -7.840 -15.995 1.00 98.88 101 PHE A O 1
ATOM 744 N N . LEU A 1 102 ? -5.270 -6.696 -14.359 1.00 98.88 102 LEU A N 1
ATOM 745 C CA . LEU A 1 102 ? -5.729 -5.637 -15.250 1.00 98.88 102 LEU A CA 1
ATOM 746 C C . LEU A 1 102 ? -4.544 -4.843 -15.810 1.00 98.88 102 LEU A C 1
ATOM 748 O O . LEU A 1 102 ? -4.463 -4.681 -17.022 1.00 98.88 102 LEU A O 1
ATOM 752 N N . LEU A 1 103 ? -3.604 -4.408 -14.961 1.00 98.81 103 LEU A N 1
ATOM 753 C CA . LEU A 1 103 ? -2.381 -3.726 -15.400 1.00 98.81 103 LEU A CA 1
ATOM 754 C C . LEU A 1 103 ? -1.587 -4.592 -16.386 1.00 98.81 103 LEU A C 1
ATOM 756 O O . LEU A 1 103 ? -1.211 -4.108 -17.448 1.00 98.81 103 LEU A O 1
ATOM 760 N N . LYS A 1 104 ? -1.414 -5.886 -16.087 1.00 98.56 104 LYS A N 1
ATOM 761 C CA . LYS A 1 104 ? -0.751 -6.853 -16.977 1.00 98.56 104 LYS A CA 1
ATOM 762 C C . LYS A 1 104 ? -1.410 -6.943 -18.357 1.00 98.56 104 LYS A C 1
ATOM 764 O O . LYS A 1 104 ? -0.718 -7.161 -19.345 1.00 98.56 104 LYS A O 1
ATOM 769 N N . ALA A 1 105 ? -2.736 -6.817 -18.417 1.00 98.69 105 ALA A N 1
ATOM 770 C CA . ALA A 1 105 ? -3.501 -6.913 -19.656 1.00 98.69 105 ALA A CA 1
ATOM 771 C C . ALA A 1 105 ? -3.475 -5.622 -20.492 1.00 98.69 105 ALA A C 1
ATOM 773 O O . ALA A 1 105 ? -3.590 -5.701 -21.712 1.00 98.69 105 ALA A O 1
ATOM 774 N N . ILE A 1 106 ? -3.363 -4.448 -19.856 1.00 98.31 106 ILE A N 1
ATOM 775 C CA . ILE A 1 106 ? -3.479 -3.146 -20.541 1.00 98.31 106 ILE A CA 1
ATOM 776 C C . ILE A 1 106 ? -2.138 -2.440 -20.777 1.00 98.31 106 ILE A C 1
ATOM 778 O O . ILE A 1 106 ? -2.080 -1.520 -21.590 1.00 98.31 106 ILE A O 1
ATOM 782 N N . ILE A 1 107 ? -1.074 -2.833 -20.074 1.00 98.12 107 ILE A N 1
ATOM 783 C CA . ILE A 1 107 ? 0.272 -2.264 -20.225 1.00 98.12 107 ILE A CA 1
ATOM 784 C C . ILE A 1 107 ? 1.097 -3.152 -21.170 1.00 98.12 107 ILE A C 1
ATOM 786 O O . ILE A 1 107 ? 1.016 -4.377 -21.052 1.00 98.12 107 ILE A O 1
ATOM 790 N N . PRO A 1 108 ? 1.912 -2.576 -22.081 1.00 97.94 108 PRO A N 1
ATOM 791 C CA . PRO A 1 108 ? 2.795 -3.350 -22.950 1.00 97.94 108 PRO A CA 1
ATOM 792 C C . PRO A 1 108 ? 3.667 -4.346 -22.179 1.00 97.94 108 PRO A C 1
ATOM 794 O O . PRO A 1 108 ? 4.186 -4.037 -21.103 1.00 97.94 108 PRO A O 1
ATOM 797 N N . GLU A 1 109 ? 3.840 -5.541 -22.748 1.00 97.81 109 GLU A N 1
ATOM 798 C CA . GLU A 1 109 ? 4.496 -6.660 -22.068 1.00 97.81 109 GLU A CA 1
ATOM 799 C C . GLU A 1 109 ? 5.928 -6.342 -21.635 1.00 97.81 109 GLU A C 1
ATOM 801 O O . GLU A 1 109 ? 6.282 -6.546 -20.473 1.00 97.81 109 GLU A O 1
ATOM 806 N N . ASP A 1 110 ? 6.717 -5.758 -22.534 1.00 97.06 110 ASP A N 1
ATOM 807 C CA . ASP A 1 110 ? 8.105 -5.388 -22.256 1.00 97.06 110 ASP A CA 1
ATOM 808 C C . ASP A 1 110 ? 8.217 -4.352 -21.128 1.00 97.06 110 ASP A C 1
ATOM 810 O O . ASP A 1 110 ? 9.148 -4.395 -20.324 1.00 97.06 110 ASP A O 1
ATOM 814 N N . THR A 1 111 ? 7.238 -3.448 -21.017 1.00 97.12 111 THR A N 1
ATOM 815 C CA . THR A 1 111 ? 7.198 -2.429 -19.965 1.00 97.12 111 THR A CA 1
ATOM 816 C C . THR A 1 111 ? 6.973 -3.057 -18.600 1.00 97.12 111 THR A C 1
ATOM 818 O O . THR A 1 111 ? 7.753 -2.817 -17.680 1.00 97.12 111 THR A O 1
ATOM 821 N N . TRP A 1 112 ? 5.912 -3.853 -18.437 1.00 97.75 112 TRP A N 1
ATOM 822 C CA . TRP A 1 112 ? 5.593 -4.384 -17.114 1.00 97.75 112 TRP A CA 1
ATOM 823 C C . TRP A 1 112 ? 6.569 -5.483 -16.692 1.00 97.75 112 TRP A C 1
ATOM 825 O O . TRP A 1 112 ? 6.854 -5.601 -15.501 1.00 97.75 112 TRP A O 1
ATOM 835 N N . ARG A 1 113 ? 7.126 -6.255 -17.639 1.00 97.94 113 ARG A N 1
ATOM 836 C CA . ARG A 1 113 ? 8.160 -7.259 -17.343 1.00 97.94 113 ARG A CA 1
ATOM 837 C C . ARG A 1 113 ? 9.434 -6.628 -16.805 1.00 97.94 113 ARG A C 1
ATOM 839 O O . ARG A 1 113 ? 10.000 -7.169 -15.863 1.00 97.94 113 ARG A O 1
ATOM 846 N N . ALA A 1 114 ? 9.851 -5.485 -17.352 1.00 96.94 114 ALA A N 1
ATOM 847 C CA . ALA A 1 114 ? 11.080 -4.806 -16.941 1.00 96.94 114 ALA A CA 1
ATOM 848 C C . ALA A 1 114 ? 11.087 -4.364 -15.467 1.00 96.94 114 ALA A C 1
ATOM 850 O O . ALA A 1 114 ? 12.154 -4.180 -14.892 1.00 96.94 114 ALA A O 1
ATOM 851 N N . VAL A 1 115 ? 9.909 -4.211 -14.856 1.00 97.06 115 VAL A N 1
ATOM 852 C CA . VAL A 1 115 ? 9.745 -3.822 -13.444 1.00 97.06 115 VAL A CA 1
ATOM 853 C C . VAL A 1 115 ? 8.941 -4.843 -12.640 1.00 97.06 115 VAL A C 1
ATOM 855 O O . VAL A 1 115 ? 8.426 -4.513 -11.575 1.00 97.06 115 VAL A O 1
ATOM 858 N N . ALA A 1 116 ? 8.758 -6.059 -13.166 1.00 98.25 116 ALA A N 1
ATOM 859 C CA . ALA A 1 116 ? 7.950 -7.116 -12.554 1.00 98.25 116 ALA A CA 1
ATOM 860 C C . ALA A 1 116 ? 6.575 -6.625 -12.042 1.00 98.25 116 ALA A C 1
ATOM 862 O O . ALA A 1 116 ? 6.181 -6.919 -10.914 1.00 98.25 116 ALA A O 1
ATOM 863 N N . LEU A 1 117 ? 5.844 -5.834 -12.842 1.00 98.12 117 LEU A N 1
ATOM 864 C CA . LEU A 1 117 ? 4.560 -5.210 -12.461 1.00 98.12 117 LEU A CA 1
ATOM 865 C C . LEU A 1 117 ? 4.633 -4.299 -11.220 1.00 98.12 117 LEU A C 1
ATOM 867 O O . LEU A 1 117 ? 3.617 -4.046 -10.579 1.00 98.12 117 LEU A O 1
ATOM 871 N N . GLY A 1 118 ? 5.817 -3.798 -10.865 1.00 97.56 118 GLY A N 1
ATOM 872 C CA . GLY A 1 118 ? 6.036 -3.003 -9.660 1.00 97.56 118 GLY A CA 1
ATOM 873 C C . GLY A 1 118 ? 6.021 -3.828 -8.371 1.00 97.56 118 GLY A C 1
ATOM 874 O O . GLY A 1 118 ? 5.701 -3.278 -7.312 1.00 97.56 118 GLY A O 1
ATOM 875 N N . THR A 1 119 ? 6.319 -5.129 -8.446 1.00 98.69 119 THR A N 1
ATOM 876 C CA . THR A 1 119 ? 6.467 -6.005 -7.272 1.00 98.69 119 THR A CA 1
ATOM 877 C C . THR A 1 119 ? 7.597 -5.481 -6.374 1.00 98.69 119 THR A C 1
ATOM 879 O O . THR A 1 119 ? 8.692 -5.251 -6.881 1.00 98.69 119 THR A O 1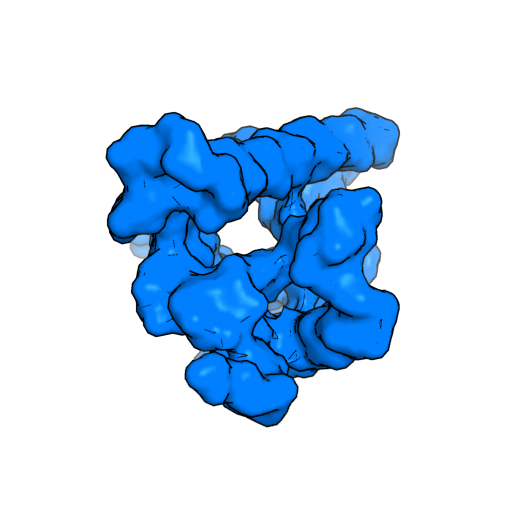
ATOM 882 N N . PRO A 1 120 ? 7.361 -5.239 -5.066 1.00 98.31 120 PRO A N 1
ATOM 883 C CA . PRO A 1 120 ? 8.429 -4.862 -4.145 1.00 98.31 120 PRO A CA 1
ATOM 884 C C . PRO A 1 120 ? 9.518 -5.932 -4.094 1.00 98.31 120 PRO A C 1
ATOM 886 O O . PRO A 1 120 ? 9.201 -7.110 -3.954 1.00 98.31 120 PRO A O 1
ATOM 889 N N . GLU A 1 121 ? 10.780 -5.519 -4.166 1.00 97.06 121 GLU A N 1
ATOM 890 C CA . GLU A 1 121 ? 11.928 -6.421 -4.205 1.00 97.06 121 GLU A CA 1
ATOM 891 C C . GLU A 1 121 ? 13.057 -5.887 -3.320 1.00 97.06 121 GLU A C 1
ATOM 893 O O . GLU A 1 121 ? 13.298 -4.679 -3.247 1.00 97.06 121 GLU A O 1
ATOM 898 N N . LEU A 1 122 ? 13.736 -6.799 -2.621 1.00 97.94 122 LEU A N 1
ATOM 899 C CA . LEU A 1 122 ? 14.908 -6.479 -1.813 1.00 97.94 122 LEU A CA 1
ATOM 900 C C . LEU A 1 122 ? 16.094 -6.177 -2.735 1.00 97.94 122 LEU A C 1
ATOM 902 O O . LEU A 1 122 ? 16.456 -7.006 -3.567 1.00 97.94 122 LEU A O 1
ATOM 906 N N . ALA A 1 123 ? 16.728 -5.020 -2.555 1.00 97.25 123 ALA A N 1
ATOM 907 C CA . ALA A 1 123 ? 17.936 -4.679 -3.296 1.00 97.25 123 ALA A CA 1
ATOM 908 C C . ALA A 1 123 ? 19.038 -5.728 -3.057 1.00 97.25 123 ALA A C 1
ATOM 910 O O . ALA A 1 123 ? 19.253 -6.179 -1.931 1.00 97.25 123 ALA A O 1
ATOM 911 N N . SER A 1 124 ? 19.750 -6.117 -4.119 1.00 94.75 124 SER A N 1
ATOM 912 C CA . SER A 1 124 ? 20.693 -7.249 -4.103 1.00 94.75 124 SER A CA 1
ATOM 913 C C . SER A 1 124 ? 21.853 -7.099 -3.113 1.00 94.75 124 SER A C 1
ATOM 915 O O . SER A 1 124 ? 22.428 -8.090 -2.669 1.00 94.75 124 SER A O 1
ATOM 917 N N . ASP A 1 125 ? 22.221 -5.863 -2.787 1.00 94.50 125 ASP A N 1
ATOM 918 C CA . ASP A 1 125 ? 23.278 -5.491 -1.847 1.00 94.50 125 ASP A CA 1
ATOM 919 C C . ASP A 1 125 ? 22.742 -5.127 -0.450 1.00 94.50 125 ASP A C 1
ATOM 921 O O . ASP A 1 125 ? 23.521 -4.781 0.443 1.00 94.50 125 ASP A O 1
ATOM 925 N N . PHE A 1 126 ? 21.428 -5.242 -0.222 1.00 96.56 126 PHE A N 1
ATOM 926 C CA . PHE A 1 126 ? 20.788 -4.904 1.044 1.00 96.56 126 PHE A CA 1
ATOM 927 C C . PHE A 1 126 ? 20.474 -6.162 1.872 1.00 96.56 126 PHE A C 1
ATOM 929 O O . PHE A 1 126 ? 19.783 -7.070 1.404 1.00 96.56 126 PHE A O 1
ATOM 936 N N . PRO A 1 127 ? 20.962 -6.271 3.124 1.00 97.50 127 PRO A N 1
ATOM 937 C CA . PRO A 1 127 ? 20.813 -7.500 3.892 1.00 97.50 127 PRO A CA 1
ATOM 938 C C . PRO A 1 127 ? 19.361 -7.716 4.336 1.00 97.50 127 PRO A C 1
ATOM 940 O O . PRO A 1 127 ? 18.697 -6.797 4.818 1.00 97.50 127 PRO A O 1
ATOM 943 N N . LEU A 1 128 ? 18.897 -8.969 4.264 1.00 97.50 128 LEU A N 1
ATOM 944 C CA . LEU A 1 128 ? 17.510 -9.360 4.554 1.00 97.50 128 LEU A CA 1
ATOM 945 C C . LEU A 1 128 ? 16.986 -8.815 5.891 1.00 97.50 128 LEU A C 1
ATOM 947 O O . LEU A 1 128 ? 15.889 -8.267 5.948 1.00 97.50 128 LEU A O 1
ATOM 951 N N . TRP A 1 129 ? 17.771 -8.930 6.965 1.00 97.62 129 TRP A N 1
ATOM 952 C CA . TRP A 1 129 ? 17.353 -8.463 8.290 1.00 97.62 129 TRP A CA 1
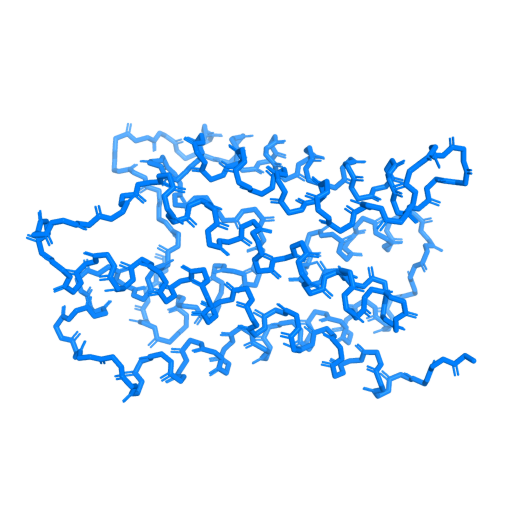ATOM 953 C C . TRP A 1 129 ? 17.113 -6.945 8.323 1.00 97.62 129 TRP A C 1
ATOM 955 O O . TRP A 1 129 ? 16.203 -6.488 9.015 1.00 97.62 129 TRP A O 1
ATOM 965 N N . ALA A 1 130 ? 17.897 -6.166 7.567 1.00 97.94 130 ALA A N 1
ATOM 966 C CA . ALA A 1 130 ? 17.738 -4.719 7.483 1.00 97.94 130 ALA A CA 1
ATOM 967 C C . ALA A 1 130 ? 16.508 -4.361 6.646 1.00 97.94 130 ALA A C 1
ATOM 969 O O . ALA A 1 130 ? 15.766 -3.460 7.027 1.00 97.94 130 ALA A O 1
ATOM 970 N N . GLY A 1 131 ? 16.235 -5.113 5.572 1.00 98.25 131 GLY A N 1
ATOM 971 C CA . GLY A 1 131 ? 14.989 -5.005 4.807 1.00 98.25 131 GLY A CA 1
ATOM 972 C C . GLY A 1 131 ? 13.755 -5.271 5.671 1.00 98.25 131 GLY A C 1
ATOM 973 O O . GLY A 1 131 ? 12.830 -4.463 5.701 1.00 98.25 131 GLY A O 1
ATOM 974 N N . MET A 1 132 ? 13.778 -6.349 6.461 1.00 98.12 132 MET A N 1
ATOM 975 C CA . MET A 1 132 ? 12.707 -6.669 7.411 1.00 98.12 132 MET A CA 1
ATOM 976 C C . MET A 1 132 ? 12.521 -5.567 8.462 1.00 98.12 132 MET A C 1
ATOM 978 O O . MET A 1 132 ? 11.389 -5.183 8.753 1.00 98.12 132 MET A O 1
ATOM 982 N N . ALA A 1 133 ? 13.613 -5.041 9.025 1.00 98.44 133 ALA A N 1
ATOM 983 C CA . ALA A 1 133 ? 13.555 -3.949 9.995 1.00 98.44 133 ALA A CA 1
ATOM 984 C C . ALA A 1 133 ? 12.990 -2.660 9.373 1.00 98.44 133 ALA A C 1
ATOM 986 O O . ALA A 1 133 ? 12.166 -1.988 9.992 1.00 98.44 133 ALA A O 1
ATOM 987 N N . LEU A 1 134 ? 13.388 -2.337 8.141 1.00 98.56 134 LEU A N 1
ATOM 988 C CA . LEU A 1 134 ? 12.915 -1.163 7.414 1.00 98.56 134 LEU A CA 1
ATOM 989 C C . LEU A 1 134 ? 11.410 -1.240 7.118 1.00 98.56 134 LEU A C 1
ATOM 991 O O . LEU A 1 134 ? 10.675 -0.293 7.409 1.00 98.56 134 LEU A O 1
ATOM 995 N N . GLU A 1 135 ? 10.931 -2.374 6.606 1.00 98.56 135 GLU A N 1
ATOM 996 C CA . GLU A 1 135 ? 9.499 -2.616 6.376 1.00 98.56 135 GLU A CA 1
ATOM 997 C C . GLU A 1 135 ? 8.704 -2.605 7.690 1.00 98.56 135 GLU A C 1
ATOM 999 O O . GLU A 1 135 ? 7.615 -2.031 7.757 1.00 98.56 135 GLU A O 1
ATOM 1004 N N . ALA A 1 136 ? 9.257 -3.163 8.773 1.00 98.50 136 ALA A N 1
ATOM 1005 C CA . ALA A 1 136 ? 8.617 -3.133 10.085 1.00 98.50 136 ALA A CA 1
ATOM 1006 C C . ALA A 1 136 ? 8.455 -1.700 10.618 1.00 98.50 136 ALA A C 1
ATOM 1008 O O . ALA A 1 136 ? 7.373 -1.338 11.079 1.00 98.50 136 ALA A O 1
ATOM 1009 N N . VAL A 1 137 ? 9.497 -0.866 10.532 1.00 98.62 137 VAL A N 1
ATOM 1010 C CA . VAL A 1 137 ? 9.463 0.526 11.014 1.00 98.62 137 VAL A CA 1
ATOM 1011 C C . VAL A 1 137 ? 8.528 1.388 10.166 1.00 98.62 137 VAL A C 1
ATOM 1013 O O . VAL A 1 137 ? 7.709 2.130 10.710 1.00 98.62 137 VAL A O 1
ATOM 1016 N N . THR A 1 138 ? 8.603 1.286 8.841 1.00 98.50 138 THR A N 1
ATOM 1017 C CA . THR A 1 138 ? 7.731 2.063 7.943 1.00 98.50 138 THR A CA 1
ATOM 1018 C C . THR A 1 138 ? 6.260 1.667 8.099 1.00 98.50 138 THR A C 1
ATOM 1020 O O . THR A 1 138 ? 5.396 2.538 8.222 1.00 98.50 138 THR A O 1
ATOM 1023 N N . THR A 1 139 ? 5.968 0.368 8.219 1.00 98.56 139 THR A N 1
ATOM 1024 C CA . THR A 1 139 ? 4.610 -0.127 8.500 1.00 98.56 139 THR A CA 1
ATOM 1025 C C . THR A 1 139 ? 4.138 0.266 9.902 1.00 98.56 139 THR A C 1
ATOM 1027 O O . THR A 1 139 ? 2.968 0.602 10.080 1.00 98.56 139 THR A O 1
ATOM 1030 N N . PHE A 1 140 ? 5.027 0.289 10.902 1.00 98.44 140 PHE A N 1
ATOM 1031 C CA . PHE A 1 140 ? 4.701 0.767 12.248 1.00 98.44 140 PHE A CA 1
ATOM 1032 C C . PHE A 1 140 ? 4.202 2.214 12.223 1.00 98.44 140 PHE A C 1
ATOM 1034 O O . PHE A 1 140 ? 3.144 2.490 12.786 1.00 98.44 140 PHE A O 1
ATOM 1041 N N . PHE A 1 141 ? 4.904 3.124 11.540 1.00 98.50 141 PHE A N 1
ATOM 1042 C CA . PHE A 1 141 ? 4.455 4.515 11.422 1.00 98.50 141 PHE A CA 1
ATOM 1043 C C . PHE A 1 141 ? 3.132 4.635 10.665 1.00 98.50 141 PHE A C 1
ATOM 1045 O O . PHE A 1 141 ? 2.271 5.407 11.083 1.00 98.50 141 PHE A O 1
ATOM 1052 N N . LEU A 1 142 ? 2.925 3.836 9.613 1.00 98.44 142 LEU A N 1
ATOM 1053 C CA . LEU A 1 142 ? 1.638 3.768 8.923 1.00 98.44 142 LEU A CA 1
ATOM 1054 C C . LEU A 1 142 ? 0.506 3.384 9.887 1.00 98.44 142 LEU A C 1
ATOM 1056 O O . LEU A 1 142 ? -0.479 4.113 10.003 1.00 98.44 142 LEU A O 1
ATOM 1060 N N . VAL A 1 143 ? 0.648 2.272 10.613 1.00 98.31 143 VAL A N 1
ATOM 1061 C CA . VAL A 1 143 ? -0.371 1.810 11.568 1.00 98.31 143 VAL A CA 1
ATOM 1062 C C . VAL A 1 143 ? -0.556 2.823 12.702 1.00 98.31 143 VAL A C 1
ATOM 1064 O O . VAL A 1 143 ? -1.691 3.122 13.068 1.00 98.31 143 VAL A O 1
ATOM 1067 N N . LEU A 1 144 ? 0.523 3.415 13.217 1.00 97.06 144 LEU A N 1
ATOM 1068 C CA . LEU A 1 144 ? 0.460 4.461 14.237 1.00 97.06 144 LEU A CA 1
ATOM 1069 C C . LEU A 1 144 ? -0.377 5.654 13.763 1.00 97.06 144 LEU A C 1
ATOM 1071 O O . LEU A 1 144 ? -1.265 6.092 14.490 1.00 97.06 144 LEU A O 1
ATOM 1075 N N . VAL A 1 145 ? -0.138 6.156 12.548 1.00 96.19 145 VAL A N 1
ATOM 1076 C CA . VAL A 1 145 ? -0.884 7.291 11.986 1.00 96.19 145 VAL A CA 1
ATOM 1077 C C . VAL A 1 145 ? -2.347 6.929 11.748 1.00 96.19 145 VAL A C 1
ATOM 1079 O O . VAL A 1 145 ? -3.220 7.737 12.068 1.00 96.19 145 VAL A O 1
ATOM 1082 N N . VAL A 1 146 ? -2.648 5.713 11.276 1.00 96.44 146 VAL A N 1
ATOM 1083 C CA . VAL A 1 146 ? -4.035 5.221 11.172 1.00 96.44 146 VAL A CA 1
ATOM 1084 C C . VAL A 1 146 ? -4.730 5.297 12.533 1.00 96.44 146 VAL A C 1
ATOM 1086 O O . VAL A 1 146 ? -5.810 5.879 12.650 1.00 96.44 146 VAL A O 1
ATOM 1089 N N . PHE A 1 147 ? -4.102 4.768 13.584 1.00 95.44 147 PHE A N 1
ATOM 1090 C CA . PHE A 1 147 ? -4.695 4.767 14.918 1.00 95.44 147 PHE A CA 1
ATOM 1091 C C . PHE A 1 147 ? -4.814 6.176 15.511 1.00 95.44 147 PHE A C 1
ATOM 1093 O O . PHE A 1 147 ? -5.871 6.532 16.026 1.00 95.44 147 PHE A O 1
ATOM 1100 N N . ALA A 1 148 ? -3.774 6.997 15.390 1.00 93.69 148 ALA A N 1
ATOM 1101 C CA . ALA A 1 148 ? -3.740 8.339 15.962 1.00 93.69 148 ALA A CA 1
ATOM 1102 C C . ALA A 1 148 ? -4.712 9.318 15.279 1.00 93.69 148 ALA A C 1
ATOM 1104 O O . ALA A 1 148 ? -5.185 10.252 15.921 1.00 93.69 148 ALA A O 1
ATOM 1105 N N . THR A 1 149 ? -5.006 9.132 13.987 1.00 92.31 149 THR A N 1
ATOM 1106 C CA . THR A 1 149 ? -5.801 10.105 13.211 1.00 92.31 149 THR A CA 1
ATOM 1107 C C . THR A 1 149 ? -7.219 9.643 12.886 1.00 92.31 149 THR A C 1
ATOM 1109 O O . THR A 1 149 ? -8.124 10.476 12.831 1.00 92.31 149 THR A O 1
ATOM 1112 N N . ALA A 1 150 ? -7.443 8.342 12.673 1.00 91.06 150 ALA A N 1
ATOM 1113 C CA . ALA A 1 150 ? -8.755 7.814 12.290 1.00 91.06 150 ALA A CA 1
ATOM 1114 C C . ALA A 1 150 ? -9.495 7.139 13.459 1.00 91.06 150 ALA A C 1
ATOM 1116 O O . ALA A 1 150 ? -10.735 7.141 13.494 1.00 91.06 150 ALA A O 1
ATOM 1117 N N . VAL A 1 151 ? -8.750 6.575 14.417 1.00 91.94 151 VAL A N 1
ATOM 1118 C CA . VAL A 1 151 ? -9.302 5.728 15.486 1.00 91.94 151 VAL A CA 1
ATOM 1119 C C . VAL A 1 151 ? -9.404 6.452 16.829 1.00 91.94 151 VAL A C 1
ATOM 1121 O O . VAL A 1 151 ? -10.418 6.287 17.505 1.00 91.94 151 VAL A O 1
ATOM 1124 N N . ASP A 1 152 ? -8.391 7.223 17.229 1.00 89.50 152 ASP A N 1
ATOM 1125 C CA . ASP A 1 152 ? -8.395 7.955 18.501 1.00 89.50 152 ASP A CA 1
ATOM 1126 C C . ASP A 1 152 ? -9.382 9.135 18.465 1.00 89.50 152 ASP A C 1
ATOM 1128 O O . ASP A 1 152 ? -9.275 10.039 17.636 1.00 89.50 152 ASP A O 1
ATOM 1132 N N . GLU A 1 153 ? -10.340 9.142 19.394 1.00 84.81 153 GLU A N 1
ATOM 1133 C CA . GLU A 1 153 ? -11.336 10.211 19.543 1.00 84.81 153 GLU A CA 1
ATOM 1134 C C . GLU A 1 153 ? -10.713 11.539 19.988 1.00 84.81 153 GLU A C 1
ATOM 1136 O O . GLU A 1 153 ? -11.291 12.598 19.752 1.00 84.81 153 GLU A O 1
ATOM 1141 N N . LYS A 1 154 ? -9.523 11.500 20.601 1.00 82.75 154 LYS A N 1
ATOM 1142 C CA . LYS A 1 154 ? -8.756 12.699 20.969 1.00 82.75 154 LYS A CA 1
ATOM 1143 C C . LYS A 1 154 ? -7.991 13.299 19.787 1.00 82.75 154 LYS A C 1
ATOM 1145 O O . LYS A 1 154 ? -7.421 14.382 19.922 1.00 82.75 154 LYS A O 1
ATOM 1150 N N . GLY A 1 155 ? -7.955 12.617 18.641 1.00 74.00 155 GLY A N 1
ATOM 1151 C CA . GLY A 1 155 ? -7.298 13.098 17.432 1.00 74.00 155 GLY A CA 1
ATOM 1152 C C . GLY A 1 155 ? -7.992 14.342 16.873 1.00 74.00 155 GLY A C 1
ATOM 1153 O O . GLY A 1 155 ? -9.151 14.297 16.470 1.00 74.00 155 GLY A O 1
ATOM 1154 N N . ALA A 1 156 ? -7.268 15.460 16.795 1.00 64.19 156 ALA A N 1
ATOM 1155 C CA . ALA A 1 156 ? -7.831 16.766 16.435 1.00 64.19 156 ALA A CA 1
ATOM 1156 C C . ALA A 1 156 ? -8.296 16.900 14.964 1.00 64.19 156 ALA A C 1
ATOM 1158 O O . ALA A 1 156 ? -8.915 17.900 14.609 1.00 64.19 156 ALA A O 1
ATOM 1159 N N . PHE A 1 157 ? -8.018 15.917 14.095 1.00 72.50 157 PHE A N 1
ATOM 1160 C CA . PHE A 1 157 ? -8.086 16.095 12.637 1.00 72.50 157 PHE A CA 1
ATOM 1161 C C . PHE A 1 157 ? -8.658 14.891 11.867 1.00 72.50 157 PHE A C 1
ATOM 1163 O O . PHE A 1 157 ? -8.107 14.451 10.856 1.00 72.50 157 PHE A O 1
ATOM 1170 N N . ARG A 1 158 ? -9.804 14.360 12.311 1.00 77.69 158 ARG A N 1
ATOM 1171 C CA . ARG A 1 158 ? -10.417 13.163 11.701 1.00 77.69 158 ARG A CA 1
ATOM 1172 C C . ARG A 1 158 ? -10.785 13.334 10.221 1.00 77.69 158 ARG A C 1
ATOM 1174 O O . ARG A 1 158 ? -10.684 12.380 9.453 1.00 77.69 158 ARG A O 1
ATOM 1181 N N . SER A 1 159 ? -11.165 14.544 9.808 1.00 82.38 159 SER A N 1
ATOM 1182 C CA . SER A 1 159 ? -11.569 14.869 8.430 1.00 82.38 159 SER A CA 1
ATOM 1183 C C . SER A 1 159 ? -10.432 14.778 7.408 1.00 82.38 159 SER A C 1
ATOM 1185 O O . SER A 1 159 ? -10.696 14.532 6.235 1.00 82.38 159 SER A O 1
ATOM 1187 N N . ILE A 1 160 ? -9.177 14.929 7.842 1.00 85.44 160 ILE A N 1
ATOM 1188 C CA . ILE A 1 160 ? -7.986 14.835 6.980 1.00 85.44 160 ILE A CA 1
ATOM 1189 C C . ILE A 1 160 ? -7.171 13.561 7.238 1.00 85.44 160 ILE A C 1
ATOM 1191 O O . ILE A 1 160 ? -6.084 13.406 6.684 1.00 85.44 160 ILE A O 1
ATOM 1195 N N . SER A 1 161 ? -7.691 12.641 8.059 1.00 89.00 161 SER A N 1
ATOM 1196 C CA . SER A 1 161 ? -7.005 11.396 8.432 1.00 89.00 161 SER A CA 1
ATOM 1197 C C . SER A 1 161 ? -6.574 10.583 7.209 1.00 89.00 161 SER A C 1
ATOM 1199 O O . SER A 1 161 ? -5.435 10.127 7.163 1.00 89.00 161 SER A O 1
ATOM 1201 N N . GLY A 1 162 ? -7.420 10.504 6.173 1.00 92.94 162 GLY A N 1
ATOM 1202 C CA . GLY A 1 162 ? -7.080 9.868 4.897 1.00 92.94 162 GLY A CA 1
ATOM 1203 C C . GLY A 1 162 ? -5.786 10.413 4.294 1.00 92.94 162 GLY A C 1
ATOM 1204 O O . GLY A 1 162 ? -4.844 9.654 4.078 1.00 92.94 162 GLY A O 1
ATOM 1205 N N . PHE A 1 163 ? -5.676 11.731 4.112 1.00 93.31 163 PHE A N 1
ATOM 1206 C CA . PHE A 1 163 ? -4.450 12.350 3.597 1.00 93.31 163 PHE A CA 1
ATOM 1207 C C . PHE A 1 163 ? -3.240 12.135 4.515 1.00 93.31 163 PHE A C 1
ATOM 1209 O O . PHE A 1 163 ? -2.155 11.869 4.008 1.00 93.31 163 PHE A O 1
ATOM 1216 N N . GLY A 1 164 ? -3.403 12.181 5.841 1.00 94.81 164 GLY A N 1
ATOM 1217 C CA . GLY A 1 164 ? -2.315 11.873 6.781 1.00 94.81 164 GLY A CA 1
ATOM 1218 C C . GLY A 1 164 ? -1.777 10.443 6.629 1.00 94.81 164 GLY A C 1
ATOM 1219 O O . GLY A 1 164 ? -0.565 10.226 6.579 1.00 94.81 164 GLY A O 1
ATOM 1220 N N . ILE A 1 165 ? -2.679 9.470 6.486 1.00 97.31 165 ILE A N 1
ATOM 1221 C CA . ILE A 1 165 ? -2.345 8.060 6.237 1.00 97.31 165 ILE A CA 1
ATOM 1222 C C . ILE A 1 165 ? -1.639 7.916 4.881 1.00 97.31 165 ILE A C 1
ATOM 1224 O O . ILE A 1 165 ? -0.573 7.308 4.797 1.00 97.31 165 ILE A O 1
ATOM 1228 N N . GLY A 1 166 ? -2.189 8.530 3.831 1.00 98.06 166 GLY A N 1
ATOM 1229 C CA . GLY A 1 166 ? -1.609 8.524 2.489 1.00 98.06 166 GLY A CA 1
ATOM 1230 C C . GLY A 1 166 ? -0.201 9.123 2.436 1.00 98.06 166 GLY A C 1
ATOM 1231 O O . GLY A 1 166 ? 0.720 8.502 1.914 1.00 98.06 166 GLY A O 1
ATOM 1232 N N . LEU A 1 167 ? 0.010 10.288 3.051 1.00 98.00 167 LEU A N 1
ATOM 1233 C CA . LEU A 1 167 ? 1.327 10.932 3.107 1.00 98.00 167 LEU A CA 1
ATOM 1234 C C . LEU A 1 167 ? 2.350 10.111 3.899 1.00 98.00 167 LEU A C 1
ATOM 1236 O O . LEU A 1 167 ? 3.539 10.158 3.595 1.00 98.00 167 LEU A O 1
ATOM 1240 N N . THR A 1 168 ? 1.907 9.314 4.870 1.00 98.31 168 THR A N 1
ATOM 1241 C CA . THR A 1 168 ? 2.794 8.391 5.590 1.00 98.31 168 THR A CA 1
ATOM 1242 C C . THR A 1 168 ? 3.282 7.264 4.678 1.00 98.31 168 THR A C 1
ATOM 1244 O O . THR A 1 168 ? 4.450 6.887 4.746 1.00 98.31 168 THR A O 1
ATOM 1247 N N . ILE A 1 169 ? 2.434 6.776 3.765 1.00 98.56 169 ILE A N 1
ATOM 1248 C CA . ILE A 1 169 ? 2.847 5.836 2.711 1.00 98.56 169 ILE A CA 1
ATOM 1249 C C . ILE A 1 169 ? 3.831 6.501 1.749 1.00 98.56 169 ILE A C 1
ATOM 1251 O O . ILE A 1 169 ? 4.845 5.889 1.421 1.00 98.56 169 ILE A O 1
ATOM 1255 N N . THR A 1 170 ? 3.593 7.758 1.354 1.00 98.75 170 THR A N 1
ATOM 1256 C CA . THR A 1 170 ? 4.553 8.528 0.546 1.00 98.75 170 THR A CA 1
ATOM 1257 C C . THR A 1 170 ? 5.927 8.561 1.218 1.00 98.75 170 THR A C 1
ATOM 1259 O O . THR A 1 170 ? 6.922 8.213 0.590 1.00 98.75 170 THR A O 1
ATOM 1262 N N . LEU A 1 171 ? 5.994 8.923 2.505 1.00 98.56 171 LEU A N 1
ATOM 1263 C CA . LEU A 1 171 ? 7.250 8.945 3.265 1.00 98.56 171 LEU A CA 1
ATOM 1264 C C . LEU A 1 171 ? 7.903 7.561 3.329 1.00 98.56 171 LEU A C 1
ATOM 1266 O O . LEU A 1 171 ? 9.106 7.438 3.116 1.00 98.56 171 LEU A O 1
ATOM 1270 N N . GLY A 1 172 ? 7.105 6.523 3.578 1.00 98.50 172 GLY A N 1
ATOM 1271 C CA . GLY A 1 172 ? 7.573 5.144 3.594 1.00 98.50 172 GLY A CA 1
ATOM 1272 C C . GLY A 1 172 ? 8.225 4.730 2.280 1.00 98.50 172 GLY A C 1
ATOM 1273 O O . GLY A 1 172 ? 9.327 4.198 2.302 1.00 98.50 172 GLY A O 1
ATOM 1274 N N . ILE A 1 173 ? 7.603 5.030 1.139 1.00 98.62 173 ILE A N 1
ATOM 1275 C CA . ILE A 1 173 ? 8.137 4.679 -0.186 1.00 98.62 173 ILE A CA 1
ATOM 1276 C C . ILE A 1 173 ? 9.362 5.523 -0.547 1.00 98.62 173 ILE A C 1
ATOM 1278 O O . ILE A 1 173 ? 10.297 4.991 -1.136 1.00 98.62 173 ILE A O 1
ATOM 1282 N N . LEU A 1 174 ? 9.417 6.800 -0.157 1.00 98.62 174 LEU A N 1
ATOM 1283 C CA . LEU A 1 174 ? 10.613 7.627 -0.365 1.00 98.62 174 LEU A CA 1
ATOM 1284 C C . LEU A 1 174 ? 11.858 7.050 0.329 1.00 98.62 174 LEU A C 1
ATOM 1286 O O . LEU A 1 174 ? 12.967 7.261 -0.154 1.00 98.62 174 LEU A O 1
ATOM 1290 N N . VAL A 1 175 ? 11.683 6.323 1.438 1.00 98.12 175 VAL A N 1
ATOM 1291 C CA . VAL A 1 175 ? 12.783 5.681 2.174 1.00 98.12 175 VAL A CA 1
ATOM 1292 C C . VAL A 1 175 ? 12.989 4.229 1.733 1.00 98.12 175 VAL A C 1
ATOM 1294 O O . VAL A 1 175 ? 14.104 3.828 1.415 1.00 98.12 175 VAL A O 1
ATOM 1297 N N . ALA A 1 176 ? 11.924 3.428 1.725 1.00 98.25 176 ALA A N 1
ATOM 1298 C CA . ALA A 1 176 ? 11.980 1.986 1.502 1.00 98.25 176 ALA A CA 1
ATOM 1299 C C . ALA A 1 176 ? 11.961 1.588 0.022 1.00 98.25 176 ALA A C 1
ATOM 1301 O O . ALA A 1 176 ? 12.422 0.504 -0.318 1.00 98.25 176 ALA A O 1
ATOM 1302 N N . GLY A 1 177 ? 11.482 2.454 -0.875 1.00 97.75 177 GLY A N 1
ATOM 1303 C CA . GLY A 1 177 ? 11.379 2.177 -2.310 1.00 97.75 177 GLY A CA 1
ATOM 1304 C C . GLY A 1 177 ? 12.686 1.666 -2.929 1.00 97.75 177 GLY A C 1
ATOM 1305 O O . GLY A 1 177 ? 12.671 0.583 -3.505 1.00 97.75 177 GLY A O 1
ATOM 1306 N N . PRO A 1 178 ? 13.824 2.363 -2.760 1.00 97.38 178 PRO A N 1
ATOM 1307 C CA . PRO A 1 178 ? 15.104 1.919 -3.320 1.00 97.38 178 PRO A CA 1
ATOM 1308 C C . PRO A 1 178 ? 15.699 0.652 -2.689 1.00 97.38 178 PRO A C 1
ATOM 1310 O O . PRO A 1 178 ? 16.620 0.083 -3.262 1.00 97.38 178 PRO A O 1
ATOM 1313 N N . LEU A 1 179 ? 15.237 0.242 -1.502 1.00 98.19 179 LEU A N 1
ATOM 1314 C CA . LEU A 1 179 ? 15.886 -0.799 -0.691 1.00 98.19 179 LEU A CA 1
ATOM 1315 C C . LEU A 1 179 ? 15.072 -2.097 -0.610 1.00 98.19 179 LEU A C 1
ATOM 1317 O O . LEU A 1 179 ? 15.646 -3.181 -0.586 1.00 98.19 179 LEU A O 1
ATOM 1321 N N . THR A 1 180 ? 13.745 -1.993 -0.546 1.00 98.31 180 THR A N 1
ATOM 1322 C CA . THR A 1 180 ? 12.801 -3.121 -0.419 1.00 98.31 180 THR A CA 1
ATOM 1323 C C . THR A 1 180 ? 11.628 -3.026 -1.401 1.00 98.31 180 THR A C 1
ATOM 1325 O O . THR A 1 180 ? 10.693 -3.822 -1.332 1.00 98.31 180 THR A O 1
ATOM 1328 N N . GLY A 1 181 ? 11.608 -2.008 -2.270 1.00 97.06 181 GLY A N 1
ATOM 1329 C CA . GLY A 1 181 ? 10.467 -1.689 -3.131 1.00 97.06 181 GLY A CA 1
ATOM 1330 C C . GLY A 1 181 ? 9.289 -1.020 -2.40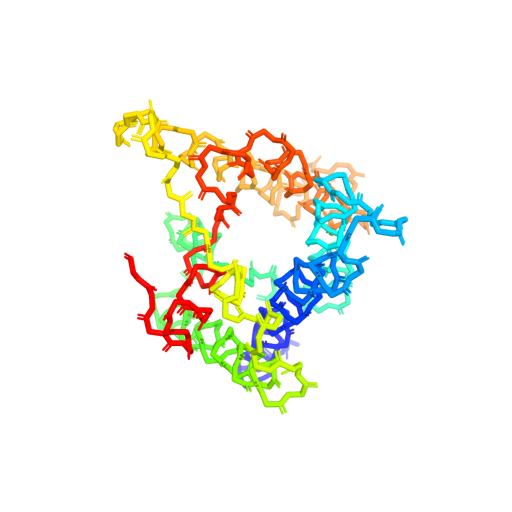8 1.00 97.06 181 GLY A C 1
ATOM 1331 O O . GLY A 1 181 ? 8.271 -0.720 -3.042 1.00 97.06 181 GLY A O 1
ATOM 1332 N N . GLY A 1 182 ? 9.417 -0.765 -1.098 1.00 97.19 182 GLY A N 1
ATOM 1333 C CA . GLY A 1 182 ? 8.413 -0.093 -0.273 1.00 97.19 182 GLY A CA 1
ATOM 1334 C C . GLY A 1 182 ? 7.077 -0.832 -0.267 1.00 97.19 182 GLY A C 1
ATOM 1335 O O . GLY A 1 182 ? 6.092 -0.360 -0.847 1.00 97.19 182 GLY A O 1
ATOM 1336 N N . ALA A 1 183 ? 7.042 -2.004 0.369 1.00 96.69 183 ALA A N 1
ATOM 1337 C CA . ALA A 1 183 ? 5.839 -2.812 0.443 1.00 96.69 183 ALA A CA 1
ATOM 1338 C C . ALA A 1 183 ? 4.799 -2.169 1.372 1.00 9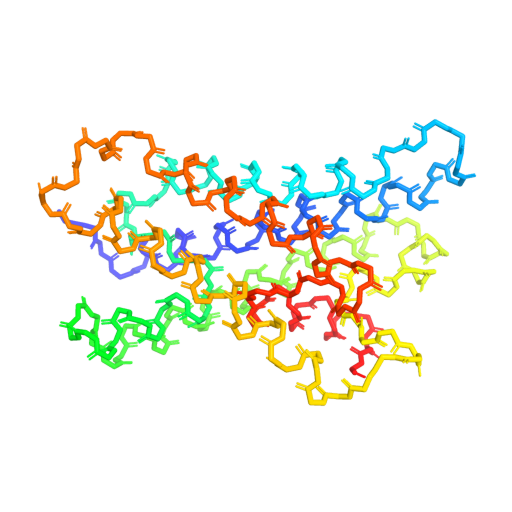6.69 183 ALA A C 1
ATOM 1340 O O . ALA A 1 183 ? 3.690 -1.863 0.930 1.00 96.69 183 ALA A O 1
ATOM 1341 N N . LEU A 1 184 ? 5.128 -1.994 2.658 1.00 98.12 184 LEU A N 1
ATOM 1342 C CA . LEU A 1 184 ? 4.274 -1.487 3.750 1.00 98.12 184 LEU A CA 1
ATOM 1343 C C . LEU A 1 184 ? 2.923 -2.219 3.943 1.00 98.12 184 LEU A C 1
ATOM 1345 O O . LEU A 1 184 ? 2.137 -1.918 4.848 1.00 98.12 184 LEU A O 1
ATOM 1349 N N . ASN A 1 185 ? 2.596 -3.145 3.047 1.00 98.62 185 ASN A N 1
ATOM 1350 C CA . ASN A 1 185 ? 1.284 -3.718 2.839 1.00 98.62 185 ASN A CA 1
ATOM 1351 C C . ASN A 1 185 ? 1.446 -5.085 2.148 1.00 98.62 185 ASN A C 1
ATOM 1353 O O . ASN A 1 185 ? 1.838 -5.140 0.980 1.00 98.62 185 ASN A O 1
ATOM 1357 N N . PRO A 1 186 ? 1.097 -6.195 2.821 1.00 98.75 186 PRO A N 1
ATOM 1358 C CA . PRO A 1 186 ? 1.210 -7.527 2.231 1.00 98.75 186 PRO A CA 1
ATOM 1359 C C . PRO A 1 186 ? 0.408 -7.717 0.935 1.00 98.75 186 PRO A C 1
ATOM 1361 O O . PRO A 1 186 ? 0.874 -8.400 0.029 1.00 98.75 186 PRO A O 1
ATOM 1364 N N . ALA A 1 187 ? -0.762 -7.084 0.792 1.00 98.81 187 ALA A N 1
ATOM 1365 C CA . ALA A 1 187 ? -1.536 -7.151 -0.451 1.00 98.81 187 ALA A CA 1
ATOM 1366 C C . ALA A 1 187 ? -0.867 -6.358 -1.588 1.00 98.81 187 ALA A C 1
ATOM 1368 O O . ALA A 1 187 ? -0.941 -6.774 -2.744 1.00 98.81 187 ALA A O 1
ATOM 1369 N N . ARG A 1 188 ? -0.156 -5.263 -1.258 1.00 98.50 188 ARG A N 1
ATOM 1370 C CA . ARG A 1 188 ? 0.624 -4.467 -2.225 1.00 98.50 188 ARG A CA 1
ATOM 1371 C C . ARG A 1 188 ? 1.771 -5.254 -2.850 1.00 98.50 188 ARG A C 1
ATOM 1373 O O . ARG A 1 188 ? 2.115 -5.004 -4.002 1.00 98.50 188 ARG A O 1
ATOM 1380 N N . PHE A 1 189 ? 2.349 -6.179 -2.089 1.00 98.69 189 PHE A N 1
ATOM 1381 C CA . PHE A 1 189 ? 3.327 -7.140 -2.588 1.00 98.69 189 PHE A CA 1
ATOM 1382 C C . PHE A 1 189 ? 2.649 -8.283 -3.357 1.00 98.69 189 PHE A C 1
ATOM 1384 O O . PHE A 1 189 ? 2.960 -8.520 -4.520 1.00 98.69 189 PHE A O 1
ATOM 1391 N N . PHE A 1 190 ? 1.675 -8.950 -2.731 1.00 98.88 190 PHE A N 1
ATOM 1392 C CA . PHE A 1 190 ? 1.117 -10.212 -3.223 1.00 98.88 190 PHE A CA 1
ATOM 1393 C C . PHE A 1 190 ? 0.456 -10.122 -4.606 1.00 98.88 190 PHE A C 1
ATOM 1395 O O . PHE A 1 190 ? 0.633 -11.022 -5.423 1.00 98.88 190 PHE A O 1
ATOM 1402 N N . GLY A 1 191 ? -0.320 -9.065 -4.879 1.00 98.75 191 GLY A N 1
ATOM 1403 C CA . GLY A 1 191 ? -1.044 -8.929 -6.151 1.00 98.75 191 GLY A CA 1
ATOM 1404 C C . GLY A 1 191 ? -0.110 -8.923 -7.372 1.00 98.75 191 GLY A C 1
ATOM 1405 O O . GLY A 1 191 ? -0.225 -9.817 -8.216 1.00 98.75 191 GLY A O 1
ATOM 1406 N N . PRO A 1 192 ? 0.821 -7.953 -7.464 1.00 98.75 192 PRO A N 1
ATOM 1407 C CA . PRO A 1 192 ? 1.845 -7.910 -8.507 1.00 98.75 192 PRO A CA 1
ATOM 1408 C C . PRO A 1 192 ? 2.712 -9.171 -8.565 1.00 98.75 192 PRO A C 1
ATOM 1410 O O . PRO A 1 192 ? 2.866 -9.720 -9.654 1.00 98.75 192 PRO A O 1
ATOM 1413 N N . ALA A 1 193 ? 3.174 -9.684 -7.416 1.00 98.75 193 ALA A N 1
ATOM 1414 C CA . ALA A 1 193 ? 4.005 -10.888 -7.335 1.00 98.75 193 ALA A CA 1
ATOM 1415 C C . ALA A 1 193 ? 3.340 -12.100 -8.009 1.00 98.75 193 ALA A C 1
ATOM 1417 O O . ALA A 1 193 ? 3.918 -12.756 -8.882 1.00 98.75 193 ALA A O 1
ATOM 1418 N N . LEU A 1 194 ? 2.066 -12.346 -7.681 1.00 98.75 194 LEU A N 1
ATOM 1419 C CA . LEU A 1 194 ? 1.288 -13.432 -8.272 1.00 98.75 194 LEU A CA 1
ATOM 1420 C C . LEU A 1 194 ? 1.072 -13.230 -9.780 1.00 98.75 194 LEU A C 1
ATOM 1422 O O . LEU A 1 194 ? 1.224 -14.173 -10.557 1.00 98.75 194 LEU A O 1
ATOM 1426 N N . ALA A 1 195 ? 0.715 -12.015 -10.206 1.00 98.56 195 ALA A N 1
ATOM 1427 C CA . ALA A 1 195 ? 0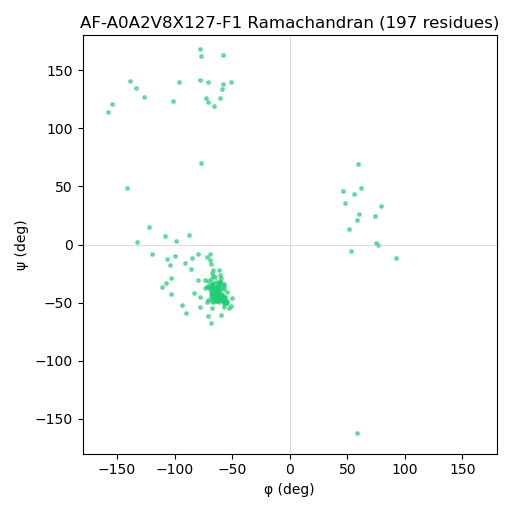.438 -11.720 -11.611 1.00 98.56 195 ALA A CA 1
ATOM 1428 C C . ALA A 1 195 ? 1.706 -11.772 -12.486 1.00 98.56 195 ALA A C 1
ATOM 1430 O O . ALA A 1 195 ? 1.644 -12.220 -13.636 1.00 98.56 195 ALA A O 1
ATOM 1431 N N . ALA A 1 196 ? 2.848 -11.336 -11.951 1.00 97.94 196 ALA A N 1
ATOM 1432 C CA . ALA A 1 196 ? 4.149 -11.330 -12.616 1.00 97.94 196 ALA A CA 1
ATOM 1433 C C . ALA A 1 196 ? 4.902 -12.660 -12.507 1.00 97.94 196 ALA A C 1
ATOM 1435 O O . ALA A 1 196 ? 5.886 -12.845 -13.220 1.00 97.94 196 ALA A O 1
ATOM 1436 N N . THR A 1 197 ? 4.447 -13.579 -11.647 1.00 97.94 197 THR A N 1
ATOM 1437 C CA . THR A 1 197 ? 5.176 -14.801 -11.269 1.00 97.94 197 THR A CA 1
ATOM 1438 C C . THR A 1 197 ? 6.582 -14.501 -10.722 1.00 97.94 197 THR A C 1
ATOM 1440 O O . THR A 1 197 ? 7.542 -15.172 -11.089 1.00 97.94 197 THR A O 1
ATOM 1443 N N . HIS A 1 198 ? 6.689 -13.485 -9.856 1.00 97.06 198 HIS A N 1
ATOM 1444 C CA . HIS A 1 198 ? 7.932 -12.969 -9.253 1.00 97.06 198 HIS A CA 1
ATOM 1445 C C . HIS A 1 198 ? 7.791 -12.928 -7.724 1.00 97.06 198 HIS A C 1
ATOM 1447 O O . HIS A 1 198 ? 6.804 -12.367 -7.252 1.00 97.06 198 HIS A O 1
ATOM 1453 N N . TRP A 1 199 ? 8.718 -13.528 -6.964 1.00 95.19 199 TRP A N 1
ATOM 1454 C CA . TRP A 1 199 ? 8.607 -13.733 -5.506 1.00 95.19 199 TRP A CA 1
ATOM 1455 C C . TRP A 1 199 ? 9.874 -13.365 -4.746 1.00 95.19 199 TRP A C 1
ATOM 1457 O O . TRP A 1 199 ? 10.964 -13.749 -5.226 1.00 95.19 199 TRP A O 1
#

Solvent-accessible surface area (backbone atoms only — not comparable to full-atom values): 9571 Å² total; per-residue (Å²): 135,74,53,70,69,58,22,35,50,37,24,15,51,36,13,18,40,32,31,44,42,19,27,42,37,45,32,51,33,50,64,38,70,71,70,79,46,58,56,67,66,45,36,15,44,35,32,8,49,35,41,10,53,34,24,64,71,33,19,90,60,51,65,43,56,47,22,50,60,45,42,48,54,35,37,80,69,68,74,38,55,72,68,59,46,52,48,44,42,51,25,16,39,52,16,10,34,52,23,28,46,49,47,63,72,75,46,60,64,74,38,31,60,77,47,39,44,42,33,43,47,69,32,94,90,52,56,67,69,57,44,52,50,50,45,50,53,43,29,46,54,37,44,49,44,42,42,51,25,70,64,40,87,84,31,94,48,55,91,51,21,24,49,56,37,7,52,41,45,19,55,30,25,68,66,31,32,84,43,34,38,37,47,68,22,61,29,59,30,48,12,17,16,65,63,53,74,48,135

Mean predicted aligned error: 2.95 Å

Secondary structure (DSSP, 8-state):
---HHHHHHHHHHHHHHIIIIIIHHHHHHHHTTTSS--HHHHHHHHHHHHHHHHHHHHHHHH----SHHHHHHHHHTTSS-HHHHHHHHHHHHHHHHHHHHHHHHHS-HHHHHHTGGG-----TTS-HHHHHHHHHHHHHHHHHHHIIIII-TT-TTGGGHHHHHHHHHHHHHHHHHHHH----SHHHHHHHHHHHT--

pLDDT: mean 96.14, std 5.73, range [64.19, 98.94]

Sequence (199 aa):
MYNTSQKLIAEFLGTFALIFFGAGSICADQYLHGAGGFGLLGIALAHGLAIGIMVSAMGHISGGHFNPAVTIGFWVTKRLNTVDTILYWAAQLVGAIAAAFLLKAIIPEDTWRAVALGTPELASDFPLWAGMALEAVTTFFLVLVVFATAVDEKGAFRSISGFGIGLTITLGILVAGPLTGGALNPARFFGPALAATHW